Protein AF-A0A9Y4NVQ4-F1 (afdb_monomer_lite)

InterPro domains:
  IPR001548 Peptidase M2, peptidyl-dipeptidase A [PF01401] (1-224)
  IPR001548 Peptidase M2, peptidyl-dipeptidase A [PR00791] (92-119)
  IPR001548 Peptidase M2, peptidyl-dipeptidase A [PR00791] (127-148)
  IPR001548 Peptidase M2, peptidyl-dipeptidase A [PR00791] (205-224)
  IPR001548 Peptidase M2, peptidyl-dipeptidase A [PS52011] (1-224)
  IPR001548 Peptidase M2, peptidyl-dipeptidase A [PTHR10514] (1-224)
  IPR001548 Peptidase M2, peptidyl-dipeptidase A [cd06461] (1-224)

Secondary structure (DSSP, 8-state):
-HHHHHT-EEE-TTS-EEEIIIIIHHHHHH---HHHHHHHHHHHIIIIIGGGHHHHHHHHHHHHHHHHHTT-SSHHHHHHHTT--TTHHHHHHHHHHHHHHHHHHHHHHHHHHHHHHH-TTT--TTSPPPTTSSSSTTSS--GGGTTTS-S-TTSPP---HHHHHHTT--HHHHHHHHHHHHHHTTPPPPPHHHHHH---S--SSS-----S------SSSS--

Radius of gyration: 22.01 Å; chains: 1; bounding box: 58×52×53 Å

Structure (mmCIF, N/CA/C/O backbone):
data_AF-A0A9Y4NVQ4-F1
#
_entry.id   AF-A0A9Y4NVQ4-F1
#
loop_
_atom_site.group_PDB
_atom_site.id
_atom_site.type_symbol
_atom_site.label_atom_id
_atom_site.label_alt_id
_atom_site.label_comp_id
_atom_site.label_asym_id
_atom_site.label_entity_id
_atom_site.label_seq_id
_atom_site.pdbx_PDB_ins_code
_atom_site.Cartn_x
_atom_site.Cartn_y
_atom_site.Cartn_z
_atom_site.occupancy
_atom_site.B_iso_or_equiv
_atom_site.auth_seq_id
_atom_site.auth_comp_id
_atom_site.auth_asym_id
_atom_site.auth_atom_id
_atom_site.pdbx_PDB_model_num
ATOM 1 N N . MET A 1 1 ? 17.110 -8.947 4.973 1.00 93.25 1 MET A N 1
ATOM 2 C CA . MET A 1 1 ? 16.055 -7.929 5.180 1.00 93.25 1 MET A CA 1
ATOM 3 C C . MET A 1 1 ? 14.669 -8.560 5.151 1.00 93.25 1 MET A C 1
ATOM 5 O O . MET A 1 1 ? 13.947 -8.390 6.121 1.00 93.25 1 MET A O 1
ATOM 9 N N . GLU A 1 2 ? 14.334 -9.348 4.127 1.00 91.69 2 GLU A N 1
ATOM 10 C CA . GLU A 1 2 ? 13.040 -10.051 3.993 1.00 91.69 2 GLU A CA 1
ATOM 11 C C . GLU A 1 2 ? 12.619 -10.857 5.227 1.00 91.69 2 GLU A C 1
ATOM 13 O O . GLU A 1 2 ? 11.532 -10.636 5.754 1.00 91.69 2 GLU A O 1
ATOM 18 N N . THR A 1 3 ? 13.489 -11.729 5.754 1.00 92.62 3 THR A N 1
ATOM 19 C CA . THR A 1 3 ? 13.176 -12.514 6.961 1.00 92.62 3 THR A CA 1
ATOM 20 C C . THR A 1 3 ? 12.882 -11.615 8.156 1.00 92.62 3 THR A C 1
ATOM 22 O O . THR A 1 3 ? 11.865 -11.795 8.808 1.00 92.62 3 THR A O 1
ATOM 25 N N . LYS A 1 4 ? 13.726 -10.598 8.405 1.00 93.94 4 LYS A N 1
ATOM 26 C CA . LYS A 1 4 ? 13.542 -9.645 9.517 1.00 93.94 4 LYS A CA 1
ATOM 27 C C . LYS A 1 4 ? 12.194 -8.927 9.440 1.00 93.94 4 LYS A C 1
ATOM 29 O O . LYS A 1 4 ? 11.621 -8.637 10.478 1.00 93.94 4 LYS A O 1
ATOM 34 N N . TYR A 1 5 ? 11.714 -8.630 8.234 1.00 93.12 5 TYR A N 1
ATOM 35 C CA . TYR A 1 5 ? 10.396 -8.038 8.026 1.00 93.12 5 TYR A CA 1
ATOM 36 C C . TYR A 1 5 ? 9.278 -9.066 8.244 1.00 93.12 5 TYR A C 1
ATOM 38 O O . TYR A 1 5 ? 8.336 -8.796 8.975 1.00 93.12 5 TYR A O 1
ATOM 46 N N . SER A 1 6 ? 9.396 -10.251 7.642 1.00 90.12 6 SER A N 1
ATOM 47 C CA . SER A 1 6 ? 8.315 -11.250 7.596 1.00 90.12 6 SER A CA 1
ATOM 48 C C . SER A 1 6 ? 8.018 -11.896 8.950 1.00 90.12 6 SER A C 1
ATOM 50 O O . SER A 1 6 ? 6.880 -12.270 9.203 1.00 90.12 6 SER A O 1
ATOM 52 N N . VAL A 1 7 ? 9.027 -12.013 9.818 1.00 92.00 7 VAL A N 1
ATOM 53 C CA . VAL A 1 7 ? 8.895 -12.631 11.152 1.00 92.00 7 VAL A CA 1
ATOM 54 C C . VAL A 1 7 ? 8.750 -11.603 12.277 1.00 92.00 7 VAL A C 1
ATOM 56 O O . VAL A 1 7 ? 8.762 -11.967 13.449 1.00 92.00 7 VAL A O 1
ATOM 59 N N . ALA A 1 8 ? 8.690 -10.308 11.947 1.00 95.06 8 ALA A N 1
ATOM 60 C CA . ALA A 1 8 ? 8.535 -9.270 12.954 1.00 95.06 8 ALA A CA 1
ATOM 61 C C . ALA A 1 8 ? 7.136 -9.319 13.575 1.00 95.06 8 ALA A C 1
ATOM 63 O O . ALA A 1 8 ? 6.126 -9.476 12.889 1.00 95.06 8 ALA A O 1
ATOM 64 N N . GLU A 1 9 ? 7.089 -9.099 14.884 1.00 96.44 9 GLU A N 1
ATOM 65 C CA . GLU A 1 9 ? 5.857 -9.036 15.659 1.00 96.44 9 GLU A CA 1
ATOM 66 C C . GLU A 1 9 ? 5.896 -7.831 16.605 1.00 96.44 9 GLU A C 1
ATOM 68 O O . GLU A 1 9 ? 6.958 -7.288 16.940 1.00 96.44 9 GLU A O 1
ATOM 73 N N . VAL A 1 10 ? 4.717 -7.392 17.035 1.00 97.19 10 VAL A N 1
ATOM 74 C CA . VAL A 1 10 ? 4.545 -6.295 17.989 1.00 97.19 10 VAL A CA 1
ATOM 75 C C . VAL A 1 10 ? 3.872 -6.834 19.239 1.00 97.19 10 VAL A C 1
ATOM 77 O O . VAL A 1 10 ? 2.732 -7.291 19.187 1.00 97.19 10 VAL A O 1
ATOM 80 N N . CYS A 1 11 ? 4.570 -6.766 20.370 1.00 95.81 11 CYS A N 1
ATOM 81 C CA . CYS A 1 11 ? 4.101 -7.349 21.622 1.00 95.81 11 CYS A CA 1
ATOM 82 C C . CYS A 1 11 ? 3.516 -6.299 22.572 1.00 95.81 11 CYS A C 1
ATOM 84 O O . CYS A 1 11 ? 4.099 -5.236 22.799 1.00 95.81 11 CYS A O 1
ATOM 86 N N . LYS A 1 12 ? 2.357 -6.612 23.156 1.00 91.69 12 LYS A N 1
ATOM 87 C CA . LYS A 1 12 ? 1.748 -5.874 24.268 1.00 91.69 12 LYS A CA 1
ATOM 88 C C . LYS A 1 12 ? 2.474 -6.207 25.579 1.00 91.69 12 LYS A C 1
ATOM 90 O O . LYS A 1 12 ? 3.137 -7.234 25.706 1.00 91.69 12 LYS A O 1
ATOM 95 N N . ALA A 1 13 ? 2.312 -5.354 26.594 1.00 88.38 13 ALA A N 1
ATOM 96 C CA . ALA A 1 13 ? 2.964 -5.527 27.901 1.00 88.38 13 ALA A CA 1
ATOM 97 C C . ALA A 1 13 ? 2.556 -6.818 28.643 1.00 88.38 13 ALA A C 1
ATOM 99 O O . ALA A 1 13 ? 3.285 -7.291 29.508 1.00 88.38 13 ALA A O 1
ATOM 100 N N . ASN A 1 14 ? 1.406 -7.398 28.294 1.00 89.56 14 ASN A N 1
ATOM 101 C CA . ASN A 1 14 ? 0.916 -8.669 28.827 1.00 89.56 14 ASN A CA 1
ATOM 102 C C . ASN A 1 14 ? 1.541 -9.909 28.146 1.00 89.56 14 ASN A C 1
ATOM 104 O O . ASN A 1 1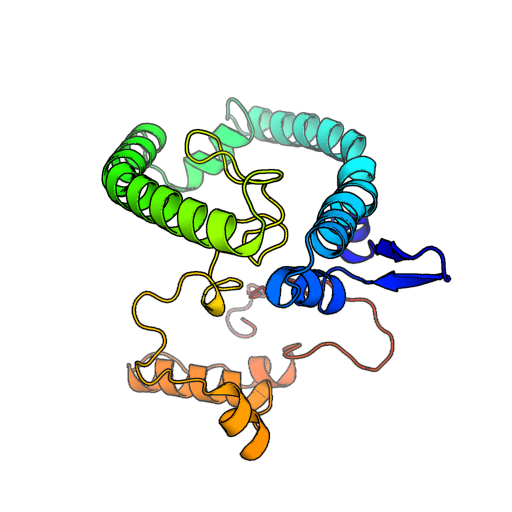4 ? 1.145 -11.026 28.462 1.00 89.56 14 ASN A O 1
ATOM 108 N N . GLY A 1 15 ? 2.470 -9.723 27.201 1.00 90.06 15 GLY A N 1
ATOM 109 C CA . GLY A 1 15 ? 3.160 -10.801 26.487 1.00 90.06 15 GLY A CA 1
ATOM 110 C C . GLY A 1 15 ? 2.468 -11.291 25.211 1.00 90.06 15 GLY A C 1
ATOM 111 O O . GLY A 1 15 ? 3.018 -12.151 24.533 1.00 90.06 15 GLY A O 1
ATOM 112 N N . THR A 1 16 ? 1.296 -10.762 24.845 1.00 93.31 16 THR A N 1
ATOM 113 C CA . THR A 1 16 ? 0.645 -11.097 23.565 1.00 93.31 16 THR A CA 1
ATOM 114 C C . THR A 1 16 ? 1.364 -10.407 22.407 1.00 93.31 16 THR A C 1
ATOM 116 O O . THR A 1 16 ? 1.491 -9.183 22.429 1.00 93.31 16 THR A O 1
ATOM 119 N N . CYS A 1 17 ? 1.802 -11.163 21.399 1.00 95.12 17 CYS A N 1
ATOM 120 C CA . CYS A 1 17 ? 2.484 -10.646 20.211 1.00 95.12 17 CYS A CA 1
ATOM 121 C C . CYS A 1 17 ? 1.596 -10.750 18.970 1.00 95.12 17 CYS A C 1
ATOM 123 O O . CYS A 1 17 ? 0.891 -11.738 18.786 1.00 95.12 17 CYS A O 1
ATOM 125 N N . HIS A 1 18 ? 1.628 -9.704 18.149 1.00 95.75 18 HIS A N 1
ATOM 126 C CA . HIS A 1 18 ? 0.823 -9.569 16.944 1.00 95.75 18 HIS A CA 1
ATOM 127 C C . HIS A 1 18 ? 1.736 -9.527 15.711 1.00 95.75 18 HIS A C 1
ATOM 129 O O . HIS A 1 18 ? 2.513 -8.569 15.582 1.00 95.75 18 HIS A O 1
ATOM 135 N N . PRO A 1 19 ? 1.673 -10.520 14.805 1.00 94.81 19 PRO A N 1
ATOM 136 C CA . PRO A 1 19 ? 2.320 -10.428 13.501 1.00 94.81 19 PRO A CA 1
ATOM 137 C C . PRO A 1 19 ? 1.641 -9.369 12.624 1.00 94.81 19 PRO A C 1
ATOM 139 O O . PRO A 1 19 ? 0.531 -8.911 12.907 1.00 94.81 19 PRO A O 1
ATOM 142 N N . LEU A 1 20 ? 2.295 -8.982 11.525 1.00 94.12 20 LEU A N 1
ATOM 143 C CA . LEU A 1 20 ? 1.705 -8.032 10.576 1.00 94.12 20 LEU A CA 1
ATOM 144 C C . LEU A 1 20 ? 0.365 -8.533 10.020 1.00 94.12 20 LEU A C 1
ATOM 146 O O . LEU A 1 20 ? -0.612 -7.786 10.026 1.00 94.12 20 LEU A O 1
ATOM 150 N N . ASP A 1 21 ? 0.344 -9.782 9.556 1.00 89.50 21 ASP A N 1
ATOM 151 C CA . ASP A 1 21 ? -0.804 -10.425 8.921 1.00 89.50 21 ASP A CA 1
ATOM 152 C C . ASP A 1 21 ? -1.235 -11.684 9.711 1.00 89.50 21 ASP A C 1
ATOM 154 O O . ASP A 1 21 ? -0.413 -12.598 9.912 1.00 89.50 21 ASP A O 1
ATOM 158 N N . PRO A 1 22 ? -2.498 -11.761 10.176 1.00 90.56 22 PRO A N 1
ATOM 159 C CA . PRO A 1 22 ? -3.590 -10.793 9.955 1.00 90.56 22 PRO A CA 1
ATOM 160 C C . PRO A 1 22 ? -3.713 -9.709 11.036 1.00 90.56 22 PRO A C 1
ATOM 162 O O . PRO A 1 22 ? -4.416 -8.719 10.840 1.00 90.56 22 PRO A O 1
ATOM 165 N N . ASP A 1 23 ? -3.058 -9.884 12.184 1.00 95.50 23 ASP A N 1
ATOM 166 C CA . ASP A 1 23 ? -3.394 -9.170 13.420 1.00 95.50 23 ASP A CA 1
ATOM 167 C C . ASP A 1 23 ? -3.250 -7.647 13.327 1.00 95.50 23 ASP A C 1
ATOM 169 O O . ASP A 1 23 ? -4.218 -6.915 13.548 1.00 95.50 23 ASP A O 1
ATOM 173 N N . LEU A 1 24 ? -2.053 -7.138 13.008 1.00 97.38 24 LEU A N 1
ATOM 174 C CA . LEU A 1 24 ? -1.835 -5.689 12.949 1.00 97.38 24 LEU A CA 1
ATOM 175 C C . LEU A 1 24 ? -2.597 -5.053 11.786 1.00 97.38 24 LEU A C 1
ATOM 177 O O . LEU A 1 24 ? -3.100 -3.941 11.940 1.00 97.38 24 LEU A O 1
ATOM 181 N N . GLN A 1 25 ? -2.712 -5.734 10.643 1.00 95.88 25 GLN A N 1
ATOM 182 C CA . GLN A 1 25 ? -3.538 -5.261 9.529 1.00 95.88 25 GLN A CA 1
ATOM 183 C C . GLN A 1 25 ? -5.002 -5.106 9.944 1.00 95.88 25 GLN A C 1
ATOM 185 O O . GLN A 1 25 ? -5.599 -4.065 9.668 1.00 95.88 25 GLN A O 1
ATOM 190 N N . LYS A 1 26 ? -5.545 -6.080 10.680 1.00 95.94 26 LYS A N 1
ATOM 191 C CA . LYS A 1 26 ? -6.901 -6.021 11.224 1.00 95.94 26 LYS A CA 1
ATOM 192 C C . LYS A 1 26 ? -7.073 -4.859 12.199 1.00 95.94 26 LYS A C 1
ATOM 194 O O . LYS A 1 26 ? -8.023 -4.095 12.060 1.00 95.94 26 LYS A O 1
ATOM 199 N N . ILE A 1 27 ? -6.133 -4.664 13.131 1.00 97.62 27 ILE A N 1
ATOM 200 C CA . ILE A 1 27 ? -6.162 -3.515 14.055 1.00 97.62 27 ILE A CA 1
ATOM 201 C C . ILE A 1 27 ? -6.182 -2.197 13.273 1.00 97.62 27 ILE A C 1
ATOM 203 O O . ILE A 1 27 ? -7.022 -1.343 13.545 1.00 97.62 27 ILE A O 1
ATOM 207 N N . MET A 1 28 ? -5.295 -2.035 12.286 1.00 98.31 28 MET A N 1
ATOM 208 C CA . MET A 1 28 ? -5.222 -0.807 11.487 1.00 98.31 28 MET A CA 1
ATOM 209 C C . MET A 1 28 ? -6.495 -0.549 10.673 1.00 98.31 28 MET A C 1
ATOM 211 O O . MET A 1 28 ? -6.847 0.613 10.486 1.00 98.31 28 MET A O 1
ATOM 215 N N . ALA A 1 29 ? -7.162 -1.598 10.184 1.00 96.50 29 ALA A N 1
ATOM 216 C CA . ALA A 1 29 ? -8.371 -1.489 9.371 1.00 96.50 29 ALA A CA 1
ATOM 217 C C . ALA A 1 29 ? -9.638 -1.257 10.212 1.00 96.50 29 ALA A C 1
ATOM 219 O O . ALA A 1 29 ? -10.473 -0.427 9.859 1.00 96.50 29 ALA A O 1
ATOM 220 N N . GLU A 1 30 ? -9.787 -1.948 11.341 1.00 95.94 30 GLU A N 1
ATOM 221 C CA . GLU A 1 30 ? -11.049 -2.003 12.092 1.00 95.94 30 GLU A CA 1
ATOM 222 C C . GLU A 1 30 ? -11.058 -1.121 13.345 1.00 95.94 30 GLU A C 1
ATOM 224 O O . GLU A 1 30 ? -12.114 -0.616 13.732 1.00 95.94 30 GLU A O 1
ATOM 229 N N . SER A 1 31 ? -9.905 -0.890 13.986 1.00 97.88 31 SER A N 1
ATOM 230 C CA . SER A 1 31 ? -9.874 -0.092 15.211 1.00 97.88 31 SER A CA 1
ATOM 231 C C . SER A 1 31 ? -10.200 1.371 14.926 1.00 97.88 31 SER A C 1
ATOM 233 O O . SER A 1 31 ? -9.862 1.951 13.891 1.00 97.88 31 SER A O 1
ATOM 235 N N . ARG A 1 32 ? -10.895 1.990 15.877 1.00 98.06 32 ARG A N 1
ATOM 236 C CA . ARG A 1 32 ? -11.232 3.418 15.872 1.00 98.06 32 ARG A CA 1
ATOM 237 C C . ARG A 1 32 ? -10.714 4.125 17.121 1.00 98.06 32 ARG A C 1
ATOM 239 O O . ARG A 1 32 ? -11.089 5.273 17.367 1.00 98.06 32 ARG A O 1
ATOM 246 N N . ASP A 1 33 ? -9.871 3.444 17.890 1.00 98.44 33 ASP A N 1
ATOM 247 C CA . ASP A 1 33 ? -9.165 3.982 19.042 1.00 98.44 33 ASP A CA 1
ATOM 248 C C . ASP A 1 33 ? -7.827 4.585 18.591 1.00 98.44 33 ASP A C 1
ATOM 250 O O . ASP A 1 33 ? -7.049 3.955 17.876 1.00 98.44 33 ASP A O 1
ATOM 254 N N . TYR A 1 34 ? -7.573 5.840 18.966 1.00 98.50 34 TYR A N 1
ATOM 255 C CA . TYR A 1 34 ? -6.372 6.554 18.529 1.00 98.50 34 TYR A CA 1
ATOM 256 C C . TYR A 1 34 ? -5.089 5.910 19.075 1.00 98.50 34 TYR A C 1
ATOM 258 O O . TYR A 1 34 ? -4.104 5.773 18.347 1.00 98.50 34 TYR A O 1
ATOM 266 N N . ASP A 1 35 ? -5.091 5.513 20.349 1.00 98.12 35 ASP A N 1
ATOM 267 C CA . ASP A 1 35 ? -3.903 5.013 21.037 1.00 98.12 35 ASP A CA 1
ATOM 268 C C . ASP A 1 35 ? -3.595 3.564 20.631 1.00 98.12 35 ASP A C 1
ATOM 270 O O . ASP A 1 35 ? -2.423 3.205 20.497 1.00 98.12 35 ASP A O 1
ATOM 274 N N . GLU A 1 36 ? -4.613 2.748 20.341 1.00 97.88 36 GLU A N 1
ATOM 275 C CA . GLU A 1 36 ? -4.429 1.404 19.780 1.00 97.88 36 GLU A CA 1
ATOM 276 C C . GLU A 1 36 ? -3.837 1.451 18.363 1.00 97.88 36 GLU A C 1
ATOM 278 O O . GLU A 1 36 ? -2.870 0.739 18.067 1.00 97.88 36 GLU A O 1
ATOM 283 N N . LEU A 1 37 ? -4.350 2.338 17.503 1.00 98.62 37 LEU A N 1
ATOM 284 C CA . LEU A 1 37 ? -3.794 2.564 16.166 1.00 98.62 37 LEU A CA 1
ATOM 285 C C . LEU A 1 37 ? -2.349 3.074 16.244 1.00 98.62 37 LEU A C 1
ATOM 287 O O . LEU A 1 37 ? -1.478 2.619 15.497 1.00 98.62 37 LEU A O 1
ATOM 291 N N . LEU A 1 38 ? -2.062 3.992 17.172 1.00 98.56 38 LEU A N 1
ATOM 292 C CA . LEU A 1 38 ? -0.710 4.497 17.395 1.00 98.56 38 LEU A CA 1
ATOM 293 C C . LEU A 1 38 ? 0.234 3.397 17.897 1.00 98.56 38 LEU A C 1
ATOM 295 O O . LEU A 1 38 ? 1.373 3.321 17.431 1.00 98.56 38 LEU A O 1
ATOM 299 N N . PHE A 1 39 ? -0.226 2.539 18.812 1.00 98.00 39 PHE A N 1
ATOM 300 C CA . PHE A 1 39 ? 0.522 1.377 19.291 1.00 98.00 39 PHE A CA 1
ATOM 301 C C . PHE A 1 39 ? 0.911 0.456 18.131 1.00 98.00 39 PHE A C 1
ATOM 303 O O . PHE A 1 39 ? 2.096 0.160 17.972 1.00 98.00 39 PHE A O 1
ATOM 310 N N . ALA A 1 40 ? -0.049 0.061 17.290 1.00 98.25 40 ALA A N 1
ATOM 311 C CA . ALA A 1 40 ? 0.205 -0.818 16.151 1.00 98.25 40 ALA A CA 1
ATOM 312 C C . ALA A 1 40 ? 1.162 -0.170 15.134 1.00 98.25 40 ALA A C 1
ATOM 314 O O . ALA A 1 40 ? 2.179 -0.760 14.757 1.00 98.25 40 ALA A O 1
ATOM 315 N N . TRP A 1 41 ? 0.888 1.076 14.738 1.00 98.69 41 TRP A N 1
ATOM 316 C CA . TRP A 1 41 ? 1.671 1.806 13.739 1.00 98.69 41 TRP A CA 1
ATOM 317 C C . TRP A 1 41 ? 3.117 2.048 14.176 1.00 98.69 41 TRP A C 1
ATOM 319 O O . TRP A 1 41 ? 4.050 1.877 13.379 1.00 98.69 41 TRP A O 1
ATOM 329 N N . LYS A 1 42 ? 3.309 2.464 15.433 1.00 98.44 42 LYS A N 1
ATOM 330 C CA . LYS A 1 42 ? 4.631 2.746 15.997 1.00 98.44 42 LYS A CA 1
ATOM 331 C C . LYS A 1 42 ? 5.372 1.449 16.294 1.00 98.44 42 LYS A C 1
ATOM 333 O O . LYS A 1 42 ? 6.521 1.316 15.884 1.00 98.44 42 LYS A O 1
ATOM 338 N N . GLY A 1 43 ? 4.705 0.493 16.939 1.00 97.88 43 GLY A N 1
ATOM 339 C CA . GLY A 1 43 ? 5.272 -0.808 17.273 1.00 97.88 43 GLY A CA 1
ATOM 340 C C . GLY A 1 43 ? 5.806 -1.524 16.037 1.00 97.88 43 GLY A C 1
ATOM 341 O O . GLY A 1 43 ? 6.935 -2.004 16.056 1.00 97.88 43 GLY A O 1
ATOM 342 N N . TRP A 1 44 ? 5.070 -1.496 14.921 1.00 98.12 44 TRP A N 1
ATOM 343 C CA . TRP A 1 44 ? 5.539 -2.096 13.670 1.00 98.12 44 TRP A CA 1
ATOM 344 C C . TRP A 1 44 ? 6.831 -1.450 13.155 1.00 98.12 44 TRP A C 1
ATOM 346 O O . TRP A 1 44 ? 7.769 -2.134 12.744 1.00 98.12 44 TRP A O 1
ATOM 356 N N . ARG A 1 45 ? 6.923 -0.119 13.211 1.00 98.12 45 ARG A N 1
ATOM 357 C CA . ARG A 1 45 ? 8.122 0.623 12.786 1.00 98.12 45 ARG A CA 1
ATOM 358 C C . ARG A 1 45 ? 9.314 0.370 13.707 1.00 98.12 45 ARG A C 1
ATOM 360 O O . ARG A 1 45 ? 10.441 0.285 13.216 1.00 98.12 45 ARG A O 1
ATOM 367 N N . ASP A 1 46 ? 9.069 0.209 15.003 1.00 97.31 46 ASP A N 1
ATOM 368 C CA . ASP A 1 46 ? 10.096 -0.121 15.989 1.00 97.31 46 ASP A CA 1
ATOM 369 C C . ASP A 1 46 ? 10.611 -1.562 15.816 1.00 97.31 46 ASP A C 1
ATOM 371 O O . ASP A 1 46 ? 11.828 -1.761 15.795 1.00 97.31 46 ASP A O 1
ATOM 375 N N . SER A 1 47 ? 9.721 -2.541 15.621 1.00 96.31 47 SER A N 1
ATOM 376 C CA . SER A 1 47 ? 10.077 -3.959 15.455 1.00 96.31 47 SER A CA 1
ATOM 377 C C . SER A 1 47 ? 10.669 -4.274 14.079 1.00 96.31 47 SER A C 1
ATOM 379 O O . SER A 1 47 ? 11.747 -4.859 13.995 1.00 96.31 47 SER A O 1
ATOM 381 N N . ALA A 1 48 ? 9.998 -3.878 12.993 1.00 95.69 48 ALA A N 1
ATOM 382 C CA . ALA A 1 48 ? 10.395 -4.233 11.630 1.00 95.69 48 ALA A CA 1
ATOM 383 C C . ALA A 1 48 ? 11.301 -3.175 10.986 1.00 95.69 48 ALA A C 1
ATOM 385 O O . ALA A 1 48 ? 12.296 -3.504 10.349 1.00 95.69 48 ALA A O 1
ATOM 386 N N . GLY A 1 49 ? 10.995 -1.885 11.148 1.00 95.25 49 GLY A N 1
ATOM 387 C CA . GLY A 1 49 ? 11.706 -0.810 10.444 1.00 95.25 49 GLY A CA 1
ATOM 388 C C . GLY A 1 49 ? 13.097 -0.521 11.012 1.00 95.25 49 GLY A C 1
ATOM 389 O O . GLY A 1 49 ? 14.093 -0.483 10.283 1.00 95.25 49 GLY A O 1
ATOM 390 N N . LYS A 1 50 ? 13.195 -0.331 12.331 1.00 95.31 50 LYS A N 1
ATOM 391 C CA . LYS A 1 50 ? 14.437 0.092 13.001 1.00 95.31 50 LYS A CA 1
ATOM 392 C C . LYS A 1 50 ? 15.590 -0.893 12.790 1.00 95.31 50 LYS A C 1
ATOM 394 O O . LYS A 1 50 ? 16.727 -0.469 12.567 1.00 95.31 50 LYS A O 1
ATOM 399 N N . VAL A 1 51 ? 15.299 -2.194 12.812 1.00 95.38 51 VAL A N 1
ATOM 400 C CA . VAL A 1 51 ? 16.292 -3.274 12.664 1.00 95.38 51 VAL A CA 1
ATOM 401 C C . VAL A 1 51 ? 16.835 -3.418 11.237 1.00 95.38 51 VAL A C 1
ATOM 403 O O . VAL A 1 51 ? 17.892 -4.023 11.044 1.00 95.38 51 VAL A O 1
ATOM 406 N N . LEU A 1 52 ? 16.152 -2.845 10.238 1.00 96.19 52 LEU A N 1
ATOM 407 C CA . LEU A 1 52 ? 16.555 -2.891 8.827 1.00 96.19 52 LEU A CA 1
ATOM 408 C C . LEU A 1 52 ? 17.538 -1.783 8.441 1.00 96.19 52 LEU A C 1
ATOM 410 O O . LEU A 1 52 ? 18.176 -1.864 7.395 1.00 96.19 52 LEU A O 1
ATOM 414 N N . ARG A 1 53 ? 17.707 -0.753 9.277 1.00 96.19 53 ARG A N 1
ATOM 415 C CA . ARG A 1 53 ? 18.438 0.468 8.910 1.00 96.19 53 ARG A CA 1
ATOM 416 C C . ARG A 1 53 ? 19.877 0.218 8.433 1.00 96.19 53 ARG A C 1
ATOM 418 O O . ARG A 1 53 ? 20.327 0.877 7.498 1.00 96.19 53 ARG A O 1
ATOM 425 N N . GLN A 1 54 ? 20.626 -0.664 9.100 1.00 97.12 54 GLN A N 1
ATOM 426 C CA . GLN A 1 54 ? 22.022 -0.934 8.718 1.00 97.12 54 GLN A CA 1
ATOM 427 C C . GLN A 1 54 ? 22.109 -1.803 7.463 1.00 97.12 54 GLN A C 1
ATOM 429 O O . GLN A 1 54 ? 22.892 -1.490 6.568 1.00 97.12 54 GLN A O 1
ATOM 434 N N . ASP A 1 55 ? 21.254 -2.822 7.359 1.00 97.69 55 ASP A N 1
ATOM 435 C CA . ASP A 1 55 ? 21.160 -3.656 6.160 1.00 97.69 55 ASP A CA 1
ATOM 436 C C . ASP A 1 55 ? 20.811 -2.802 4.932 1.00 97.69 55 ASP A C 1
ATOM 438 O O . ASP A 1 55 ? 21.431 -2.959 3.885 1.00 97.69 55 ASP A O 1
ATOM 442 N N . TYR A 1 56 ? 19.887 -1.842 5.071 1.00 98.12 56 TYR A N 1
ATOM 443 C CA . TYR A 1 56 ? 19.458 -0.977 3.971 1.00 98.12 56 TYR A CA 1
ATOM 444 C C . TYR A 1 56 ? 20.583 -0.069 3.460 1.00 98.12 56 TYR A C 1
ATOM 446 O O . TYR A 1 56 ? 20.734 0.120 2.256 1.00 98.12 56 TYR A O 1
ATOM 454 N N . LYS A 1 57 ? 21.433 0.454 4.356 1.00 98.31 57 LYS A N 1
ATOM 455 C CA . LYS A 1 57 ? 22.629 1.214 3.954 1.00 98.31 57 LYS A CA 1
ATOM 456 C C . LYS A 1 57 ? 23.558 0.374 3.082 1.00 98.31 57 LYS A C 1
ATOM 458 O O . LYS A 1 57 ? 23.998 0.835 2.033 1.00 98.31 57 LYS A O 1
ATOM 463 N N . ARG A 1 58 ? 23.841 -0.857 3.520 1.00 98.25 58 ARG A N 1
ATOM 464 C CA . ARG A 1 58 ? 24.706 -1.776 2.776 1.00 98.25 58 ARG A CA 1
ATOM 465 C C . ARG A 1 58 ? 24.065 -2.213 1.460 1.00 98.25 58 ARG A C 1
ATOM 467 O O . ARG A 1 58 ? 24.762 -2.320 0.458 1.00 98.25 58 ARG A O 1
ATOM 474 N N . TYR A 1 59 ? 22.753 -2.428 1.459 1.00 98.38 59 TYR A N 1
ATOM 475 C CA . TYR A 1 59 ? 21.976 -2.724 0.261 1.00 98.38 59 TYR A CA 1
ATOM 476 C C . TYR A 1 59 ? 22.121 -1.623 -0.790 1.00 98.38 59 TYR A C 1
ATOM 478 O O . TYR A 1 59 ? 22.500 -1.932 -1.912 1.00 98.38 59 TYR A O 1
ATOM 486 N N . VAL A 1 60 ? 21.910 -0.352 -0.427 1.00 98.56 60 VAL A N 1
ATOM 487 C CA . VAL A 1 60 ? 22.037 0.775 -1.369 1.00 98.56 60 VAL A CA 1
ATOM 488 C C . VAL A 1 60 ? 23.447 0.854 -1.956 1.00 98.56 60 VAL A C 1
ATOM 490 O O . VAL A 1 60 ? 23.598 1.024 -3.163 1.00 98.56 60 VAL A O 1
ATOM 493 N N . GLU A 1 61 ? 24.482 0.687 -1.128 1.00 98.62 61 GLU A N 1
ATOM 494 C CA . GLU A 1 61 ? 25.874 0.680 -1.593 1.00 98.62 61 GLU A CA 1
ATOM 495 C C . GLU A 1 61 ? 26.123 -0.423 -2.634 1.00 98.62 61 GLU A C 1
ATOM 497 O O . GLU A 1 61 ? 26.676 -0.166 -3.703 1.00 98.62 61 GLU A O 1
ATOM 502 N N . LEU A 1 62 ? 25.698 -1.653 -2.334 1.00 98.69 62 LEU A N 1
ATOM 503 C CA . LEU A 1 62 ? 25.905 -2.804 -3.210 1.00 98.69 62 LEU A CA 1
ATOM 504 C C . LEU A 1 62 ? 25.060 -2.731 -4.485 1.00 98.69 62 LEU A C 1
ATOM 506 O O . LEU A 1 62 ? 25.577 -3.026 -5.561 1.00 98.69 62 LEU A O 1
ATOM 510 N N . ALA A 1 63 ? 23.798 -2.316 -4.374 1.00 98.56 63 ALA A N 1
ATOM 511 C CA . ALA A 1 63 ? 22.891 -2.159 -5.506 1.00 98.56 63 ALA A CA 1
ATOM 512 C C . ALA A 1 63 ? 23.419 -1.103 -6.485 1.00 98.56 63 ALA A C 1
ATOM 514 O O . ALA A 1 63 ? 23.516 -1.364 -7.682 1.00 98.56 63 ALA A O 1
ATOM 515 N N . ASN A 1 64 ? 23.868 0.052 -5.979 1.00 98.75 64 ASN A N 1
ATOM 516 C CA . ASN A 1 64 ? 24.483 1.077 -6.822 1.00 98.75 64 ASN A CA 1
ATOM 517 C C . ASN A 1 64 ? 25.788 0.587 -7.455 1.00 98.75 64 ASN A C 1
ATOM 519 O O . ASN A 1 64 ? 25.994 0.801 -8.644 1.00 98.75 64 ASN A O 1
ATOM 523 N N . LYS A 1 65 ? 26.641 -0.130 -6.709 1.00 98.69 65 LYS A N 1
ATOM 524 C CA . LYS A 1 65 ? 27.867 -0.714 -7.274 1.00 98.69 65 LYS A CA 1
ATOM 525 C C . LYS A 1 65 ? 27.560 -1.664 -8.436 1.00 98.69 65 LYS A C 1
ATOM 527 O O . LYS A 1 65 ? 28.241 -1.602 -9.456 1.00 98.69 65 LYS A O 1
ATOM 532 N N . ALA A 1 66 ? 26.560 -2.531 -8.289 1.00 98.69 66 ALA A N 1
ATOM 533 C CA . ALA A 1 66 ? 26.131 -3.428 -9.358 1.00 98.69 66 ALA A CA 1
ATOM 534 C C . ALA A 1 66 ? 25.602 -2.645 -10.570 1.00 98.69 66 ALA A C 1
ATOM 536 O O . ALA A 1 66 ? 26.004 -2.936 -11.693 1.00 98.69 66 ALA A O 1
ATOM 537 N N . ALA A 1 67 ? 24.774 -1.622 -10.353 1.00 98.56 67 ALA A N 1
ATOM 538 C CA . ALA A 1 67 ? 24.245 -0.783 -11.426 1.00 98.56 67 ALA A CA 1
ATOM 539 C C . ALA A 1 67 ? 25.359 -0.062 -12.208 1.00 98.56 67 ALA A C 1
ATOM 541 O O . ALA A 1 67 ? 25.382 -0.118 -13.436 1.00 98.56 67 ALA A O 1
ATOM 542 N N . THR A 1 68 ? 26.342 0.520 -11.512 1.00 98.62 68 THR A N 1
ATOM 543 C CA . THR A 1 68 ? 27.495 1.178 -12.146 1.00 98.62 68 THR A CA 1
ATOM 544 C C . THR A 1 68 ? 28.366 0.211 -12.938 1.00 98.62 68 THR A C 1
ATOM 546 O O . THR A 1 68 ? 28.796 0.543 -14.040 1.00 98.62 68 THR A O 1
ATOM 549 N N . LEU A 1 69 ? 28.589 -1.008 -12.435 1.00 98.56 69 LEU A N 1
ATOM 550 C CA . LEU A 1 69 ? 29.307 -2.049 -13.183 1.00 98.56 69 LEU A CA 1
ATOM 551 C C . LEU A 1 69 ? 28.569 -2.491 -14.458 1.00 98.56 69 LEU A C 1
ATOM 553 O O . LEU A 1 69 ? 29.210 -3.007 -15.368 1.00 98.56 69 LEU A O 1
ATOM 557 N N . ASN A 1 70 ? 27.257 -2.264 -14.533 1.00 98.38 70 ASN A N 1
ATOM 558 C CA . ASN A 1 70 ? 26.422 -2.539 -15.703 1.00 98.38 70 ASN A CA 1
ATOM 559 C C . ASN A 1 70 ? 26.091 -1.271 -16.518 1.00 98.38 70 ASN A C 1
ATOM 561 O O . ASN A 1 70 ? 25.182 -1.292 -17.338 1.00 98.38 70 ASN A O 1
ATOM 565 N N . GLY A 1 71 ? 26.823 -0.167 -16.319 1.00 98.12 71 GLY A N 1
ATOM 566 C CA . GLY A 1 71 ? 26.723 1.028 -17.165 1.00 98.12 71 GLY A CA 1
ATOM 567 C C . GLY A 1 71 ? 25.643 2.046 -16.780 1.00 98.12 71 GLY A C 1
ATOM 568 O O . GLY A 1 71 ? 25.434 2.999 -17.526 1.00 98.12 71 GLY A O 1
ATOM 569 N N . HIS A 1 72 ? 24.987 1.900 -15.626 1.00 98.44 72 HIS A N 1
ATOM 570 C CA . HIS A 1 72 ? 24.013 2.875 -15.113 1.00 98.44 72 HIS A CA 1
ATOM 571 C C . HIS A 1 72 ? 24.639 3.816 -14.068 1.00 98.44 72 HIS A C 1
ATOM 573 O O . HIS A 1 72 ? 25.602 3.457 -13.395 1.00 98.44 72 HIS A O 1
ATOM 579 N N . SER A 1 73 ? 24.087 5.021 -13.878 1.00 98.06 73 SER A N 1
ATOM 580 C CA . SER A 1 73 ? 24.593 5.962 -12.857 1.00 98.06 73 SER A CA 1
ATOM 581 C C . SER A 1 73 ? 24.407 5.438 -11.430 1.00 98.06 73 SER A C 1
ATOM 583 O O . SER A 1 73 ? 25.278 5.606 -10.580 1.00 98.06 73 SER A O 1
ATOM 585 N N . ASP A 1 74 ? 23.273 4.788 -11.183 1.00 98.62 74 ASP A N 1
ATOM 586 C CA . ASP A 1 74 ? 22.849 4.242 -9.901 1.00 98.62 74 ASP A CA 1
ATOM 587 C C . ASP A 1 74 ? 21.741 3.197 -10.117 1.00 98.62 74 ASP A C 1
ATOM 589 O O . ASP A 1 74 ? 21.253 2.985 -11.232 1.00 98.62 74 ASP A O 1
ATOM 593 N N . ASN A 1 75 ? 21.332 2.525 -9.041 1.00 98.44 75 ASN A N 1
ATOM 594 C CA . ASN A 1 75 ? 20.296 1.499 -9.103 1.00 98.44 75 ASN A CA 1
ATOM 595 C C . ASN A 1 75 ? 18.912 2.058 -9.484 1.00 98.44 75 ASN A C 1
ATOM 597 O O . ASN A 1 75 ? 18.101 1.338 -10.057 1.00 98.44 75 ASN A O 1
ATOM 601 N N . GLY A 1 76 ? 18.635 3.333 -9.201 1.00 98.19 76 GLY A N 1
ATOM 602 C CA . GLY A 1 76 ? 17.403 3.986 -9.633 1.00 98.19 76 GLY A CA 1
ATOM 603 C C . GLY A 1 76 ? 17.361 4.171 -11.149 1.00 98.19 76 GLY A C 1
ATOM 604 O O . GLY A 1 76 ? 16.333 3.892 -11.761 1.00 98.19 76 GLY A O 1
ATOM 605 N N . ALA A 1 77 ? 18.472 4.588 -11.760 1.00 98.19 77 ALA A N 1
ATOM 606 C CA . ALA A 1 77 ? 18.596 4.684 -13.213 1.00 98.19 77 ALA A CA 1
ATOM 607 C C . ALA A 1 77 ? 18.437 3.315 -13.894 1.00 98.19 77 ALA A C 1
ATOM 609 O O . ALA A 1 77 ? 17.764 3.223 -14.917 1.00 98.19 77 ALA A O 1
ATOM 610 N N . PHE A 1 78 ? 18.992 2.250 -13.303 1.00 98.19 78 PHE A N 1
ATOM 611 C CA . PHE A 1 78 ? 18.764 0.876 -13.768 1.00 98.19 78 PHE A CA 1
ATOM 612 C C . PHE A 1 78 ? 17.280 0.475 -13.696 1.00 98.19 78 PHE A C 1
ATOM 614 O O . PHE A 1 78 ? 16.733 -0.054 -14.655 1.00 98.19 78 PHE A O 1
ATOM 621 N N . TRP A 1 79 ? 16.583 0.762 -12.593 1.00 98.44 79 TRP A N 1
ATOM 622 C CA . TRP A 1 79 ? 15.150 0.451 -12.492 1.00 98.44 79 TRP A CA 1
ATOM 623 C C . TRP A 1 79 ? 14.295 1.230 -13.491 1.00 98.44 79 TRP A C 1
ATOM 625 O O . TRP A 1 79 ? 13.377 0.663 -14.079 1.00 98.44 79 TRP A O 1
ATOM 635 N N . ARG A 1 80 ? 14.593 2.515 -13.709 1.00 98.19 80 ARG A N 1
ATOM 636 C CA . ARG A 1 80 ? 13.858 3.341 -14.679 1.00 98.19 80 ARG A CA 1
ATOM 637 C C . ARG A 1 80 ? 14.115 2.917 -16.123 1.00 98.19 80 ARG A C 1
ATOM 639 O O . ARG A 1 80 ? 13.205 3.027 -16.938 1.00 98.19 80 ARG A O 1
ATOM 646 N N . SER A 1 81 ? 15.291 2.370 -16.444 1.00 97.56 81 SER A N 1
ATOM 647 C CA . SER A 1 81 ? 15.587 1.939 -17.816 1.00 97.56 81 SER A CA 1
ATOM 648 C C . SER A 1 81 ? 14.710 0.784 -18.298 1.00 97.56 81 SER A C 1
ATOM 650 O O . SER A 1 81 ? 14.575 0.616 -19.502 1.00 97.56 81 SER A O 1
ATOM 652 N N . LEU A 1 82 ? 14.082 0.022 -17.392 1.00 97.56 82 LEU A N 1
ATOM 653 C CA . LEU A 1 82 ? 13.141 -1.051 -17.747 1.00 97.56 82 LEU A CA 1
ATOM 654 C C . LEU A 1 82 ? 11.891 -0.549 -18.484 1.00 97.56 82 LEU A C 1
ATOM 656 O O . LEU A 1 82 ? 11.210 -1.340 -19.125 1.00 97.56 82 LEU A O 1
ATOM 660 N N . TYR A 1 83 ? 11.587 0.747 -18.383 1.00 97.69 83 TYR A N 1
ATOM 661 C CA . TYR A 1 83 ? 10.478 1.374 -19.101 1.00 97.69 83 TYR A CA 1
ATOM 662 C C . TYR A 1 83 ? 10.873 1.871 -20.495 1.00 97.69 83 TYR A C 1
ATOM 664 O O . TYR A 1 83 ? 9.991 2.218 -21.268 1.00 97.69 83 TYR A O 1
ATOM 672 N N . GLU A 1 84 ? 12.175 1.938 -20.803 1.00 97.81 84 GLU A N 1
ATOM 673 C CA . GLU A 1 84 ? 12.714 2.413 -22.088 1.00 97.81 84 GLU A CA 1
ATOM 674 C C . GLU A 1 84 ? 12.203 3.808 -22.522 1.00 97.81 84 GLU A C 1
ATOM 676 O O . GLU A 1 84 ? 12.215 4.154 -23.703 1.00 97.81 84 GLU A O 1
ATOM 681 N N . THR A 1 85 ? 11.814 4.645 -21.553 1.00 97.94 85 THR A N 1
ATOM 682 C CA . THR A 1 85 ? 11.223 5.973 -21.782 1.00 97.94 85 THR A CA 1
ATOM 683 C C . THR A 1 85 ? 12.144 7.075 -21.251 1.00 97.94 85 THR A C 1
ATOM 685 O O . THR A 1 85 ? 12.276 7.223 -20.034 1.00 97.94 85 THR A O 1
ATOM 688 N N . PRO A 1 86 ? 12.765 7.895 -22.120 1.00 97.00 86 PRO A N 1
ATOM 689 C CA . PRO A 1 86 ? 13.628 8.996 -21.683 1.00 97.00 86 PRO A CA 1
ATOM 690 C C . PRO A 1 86 ? 12.913 10.075 -20.855 1.00 97.00 86 PRO A C 1
ATOM 692 O O . PRO A 1 86 ? 13.568 10.737 -20.061 1.00 97.00 86 PRO A O 1
ATOM 695 N N . THR A 1 87 ? 11.599 10.238 -21.035 1.00 98.06 87 THR A N 1
ATOM 696 C CA . THR A 1 87 ? 10.736 11.220 -20.347 1.00 98.06 87 THR A CA 1
ATOM 697 C C . THR A 1 87 ? 10.017 10.653 -19.121 1.00 98.06 87 THR A C 1
ATOM 699 O O . THR A 1 87 ? 9.059 11.241 -18.630 1.00 98.06 87 THR A O 1
ATOM 702 N N . PHE A 1 88 ? 10.434 9.479 -18.632 1.00 98.12 88 PHE A N 1
ATOM 703 C CA . PHE A 1 88 ? 9.698 8.737 -17.606 1.00 98.12 88 PHE A CA 1
ATOM 704 C C . PHE A 1 88 ? 9.411 9.567 -16.344 1.00 98.12 88 PHE A C 1
ATOM 706 O O . PHE A 1 88 ? 8.328 9.470 -15.772 1.00 98.12 88 PHE A O 1
ATOM 713 N N . GLU A 1 89 ? 10.369 10.381 -15.897 1.00 98.31 89 GLU A N 1
ATOM 714 C CA . GLU A 1 89 ? 10.197 11.213 -14.702 1.00 98.31 89 GLU A CA 1
ATOM 715 C C . GLU A 1 89 ? 9.200 12.359 -14.951 1.00 98.31 89 GLU A C 1
ATOM 717 O O . GLU A 1 89 ? 8.332 12.614 -14.113 1.00 98.31 89 GLU A O 1
ATOM 722 N N . GLU A 1 90 ? 9.267 13.009 -16.114 1.00 98.62 90 GLU A N 1
ATOM 723 C CA . GLU A 1 90 ? 8.353 14.081 -16.515 1.00 98.62 90 GLU A CA 1
ATOM 724 C C . GLU A 1 90 ? 6.921 13.582 -16.737 1.00 98.62 90 GLU A C 1
ATOM 726 O O . GLU A 1 90 ? 5.960 14.260 -16.353 1.00 98.62 90 GLU A O 1
ATOM 731 N N . ASP A 1 91 ? 6.773 12.394 -17.322 1.00 98.50 91 ASP A N 1
ATOM 732 C CA . ASP A 1 91 ? 5.479 11.762 -17.574 1.00 98.50 91 ASP A CA 1
ATOM 733 C C . ASP A 1 91 ? 4.773 11.443 -16.243 1.00 98.50 91 ASP A C 1
ATOM 735 O O . ASP A 1 91 ? 3.601 11.781 -16.059 1.00 98.50 91 ASP A O 1
ATOM 739 N N . LEU A 1 92 ? 5.497 10.880 -15.264 1.00 98.50 92 LEU A N 1
ATOM 740 C CA . LEU A 1 92 ? 4.959 10.607 -13.925 1.00 98.50 92 LEU A CA 1
ATOM 741 C C . LEU A 1 92 ? 4.574 11.882 -13.163 1.00 98.50 92 LEU A C 1
ATOM 743 O O . LEU A 1 92 ? 3.516 11.925 -12.532 1.00 98.50 92 LEU A O 1
ATOM 747 N N . GLU A 1 93 ? 5.406 12.921 -13.223 1.00 98.56 93 GLU A N 1
ATOM 748 C CA . GLU A 1 93 ? 5.118 14.216 -12.595 1.00 98.56 93 GLU A CA 1
ATOM 749 C C . GLU A 1 93 ? 3.874 14.879 -13.210 1.00 98.56 93 GLU A C 1
ATOM 751 O O . GLU A 1 93 ? 3.067 15.485 -12.500 1.00 98.56 93 GLU A O 1
ATOM 756 N N . SER A 1 94 ? 3.691 14.749 -14.526 1.00 98.69 94 SER A N 1
ATOM 757 C CA . SER A 1 94 ? 2.517 15.276 -15.229 1.00 98.69 94 SER A CA 1
ATOM 758 C C . SER A 1 94 ? 1.241 14.550 -14.798 1.00 98.69 94 SER A C 1
ATOM 760 O O . SER A 1 94 ? 0.278 15.198 -14.385 1.00 98.69 94 SER A O 1
ATOM 762 N N . LEU A 1 95 ? 1.266 13.213 -14.765 1.00 98.75 95 LEU A N 1
ATOM 763 C CA . LEU A 1 95 ? 0.148 12.397 -14.278 1.00 98.75 95 LEU A CA 1
ATOM 764 C C . LEU A 1 95 ? -0.203 12.700 -12.813 1.00 98.75 95 LEU A C 1
ATOM 766 O O . LEU A 1 95 ? -1.380 12.762 -12.451 1.00 98.75 95 LEU A O 1
ATOM 770 N N . TRP A 1 96 ? 0.798 12.927 -11.956 1.00 98.50 96 TRP A N 1
ATOM 771 C CA . TRP A 1 96 ? 0.564 13.315 -10.564 1.00 98.50 96 TRP A CA 1
ATOM 772 C C . TRP A 1 96 ? -0.174 14.656 -10.457 1.00 98.50 96 TRP A C 1
ATOM 774 O O . TRP A 1 96 ? -1.142 14.761 -9.702 1.00 98.50 96 TRP A O 1
ATOM 784 N N . LYS A 1 97 ? 0.225 15.665 -11.240 1.00 98.69 97 LYS A N 1
ATOM 785 C CA . LYS A 1 97 ? -0.443 16.979 -11.265 1.00 98.69 97 LYS A CA 1
ATOM 786 C C . LYS A 1 97 ? -1.883 16.906 -11.754 1.00 98.69 97 LYS A C 1
ATOM 788 O O . LYS A 1 97 ? -2.731 17.638 -11.251 1.00 98.69 97 LYS A O 1
ATOM 793 N N . GLU A 1 98 ? -2.181 16.023 -12.702 1.00 98.69 98 GLU A N 1
ATOM 794 C CA . GLU A 1 98 ? -3.558 15.790 -13.151 1.00 98.69 98 GLU A CA 1
ATOM 795 C C . GLU A 1 98 ? -4.435 15.192 -12.036 1.00 98.69 98 GLU A C 1
ATOM 797 O O . GLU A 1 98 ? -5.607 15.552 -11.900 1.00 98.69 98 GLU A O 1
ATOM 802 N N . LEU A 1 99 ? -3.865 14.325 -11.192 1.00 98.62 99 LEU A N 1
ATOM 803 C CA . LEU A 1 99 ? -4.553 13.709 -10.052 1.00 98.62 99 LEU A CA 1
ATOM 804 C C . LEU A 1 99 ? -4.626 14.609 -8.811 1.00 98.62 99 LEU A C 1
ATOM 806 O O . LEU A 1 99 ? -5.520 14.428 -7.976 1.00 98.62 99 LEU A O 1
ATOM 810 N N . GLU A 1 100 ? -3.712 15.569 -8.669 1.00 98.56 100 GLU A N 1
ATOM 811 C CA . GLU A 1 100 ? -3.578 16.414 -7.481 1.00 98.56 100 GLU A CA 1
ATOM 812 C C . GLU A 1 100 ? -4.900 17.093 -7.063 1.00 98.56 100 GLU A C 1
ATOM 814 O O . GLU A 1 100 ? -5.262 16.981 -5.885 1.00 98.56 100 GLU A O 1
ATOM 819 N N . PRO A 1 101 ? -5.695 17.724 -7.957 1.00 98.75 101 PRO A N 1
ATOM 820 C CA . PRO A 1 101 ? -6.961 18.341 -7.562 1.00 98.75 101 PRO A CA 1
ATOM 821 C C . PRO A 1 101 ? -7.943 17.351 -6.926 1.00 98.75 101 PRO A C 1
ATOM 823 O O . PRO A 1 101 ? -8.606 17.683 -5.938 1.00 98.75 101 PRO A O 1
ATOM 826 N N . LEU A 1 102 ? -8.028 16.126 -7.454 1.00 98.75 102 LEU A N 1
ATOM 827 C CA . LEU A 1 102 ? -8.871 15.076 -6.886 1.00 98.75 102 LEU A CA 1
ATOM 828 C C . LEU A 1 102 ? -8.336 14.646 -5.518 1.00 98.75 102 LEU A C 1
ATOM 830 O O . LEU A 1 102 ? -9.089 14.630 -4.541 1.00 98.75 102 LEU A O 1
ATOM 834 N N . TYR A 1 103 ? -7.035 14.358 -5.429 1.00 98.62 103 TYR A N 1
ATOM 835 C CA . TYR A 1 103 ? -6.392 13.937 -4.187 1.00 98.62 103 TYR A CA 1
ATOM 836 C C . TYR A 1 103 ? -6.571 14.971 -3.071 1.00 98.62 103 TYR A C 1
ATOM 838 O O . TYR A 1 103 ? -6.950 14.612 -1.958 1.00 98.62 103 TYR A O 1
ATOM 846 N N . LEU A 1 104 ? -6.377 16.261 -3.355 1.00 98.75 104 LEU A N 1
ATOM 847 C CA . LEU A 1 104 ? -6.525 17.328 -2.364 1.00 98.75 104 LEU A CA 1
ATOM 848 C C . LEU A 1 104 ? -7.966 17.458 -1.852 1.00 98.75 104 LEU A C 1
ATOM 850 O O . LEU A 1 104 ? -8.166 17.673 -0.651 1.00 98.75 104 LEU A O 1
ATOM 854 N N . ASN A 1 105 ? -8.969 17.285 -2.720 1.00 98.69 105 ASN A N 1
ATOM 855 C CA . ASN A 1 105 ? -10.378 17.284 -2.316 1.00 98.69 105 ASN A CA 1
ATOM 856 C C . ASN A 1 105 ? -10.715 16.069 -1.439 1.00 98.69 105 ASN A C 1
ATOM 858 O O . ASN A 1 105 ? -11.297 16.236 -0.363 1.00 98.69 105 ASN A O 1
ATOM 862 N N . VAL A 1 106 ? -10.289 14.867 -1.842 1.00 98.38 106 VAL A N 1
ATOM 863 C CA . VAL A 1 106 ? -10.469 13.634 -1.055 1.00 98.38 106 VAL A CA 1
ATOM 864 C C . VAL A 1 106 ? -9.755 13.750 0.293 1.00 98.38 106 VAL A C 1
ATOM 866 O O . VAL A 1 106 ? -10.361 13.514 1.337 1.00 98.38 106 VAL A O 1
ATOM 869 N N . HIS A 1 107 ? -8.503 14.208 0.304 1.00 98.69 107 HIS A N 1
ATOM 870 C CA . HIS A 1 107 ? -7.718 14.444 1.513 1.00 98.69 107 HIS A CA 1
ATOM 871 C C . HIS A 1 107 ? -8.415 15.433 2.458 1.00 98.69 107 HIS A C 1
ATOM 873 O O . HIS A 1 107 ? -8.540 15.168 3.653 1.00 98.69 107 HIS A O 1
ATOM 879 N N . ALA A 1 108 ? -8.901 16.574 1.958 1.00 98.75 108 ALA A N 1
ATOM 880 C CA . ALA A 1 108 ? -9.594 17.561 2.786 1.00 98.75 108 ALA A CA 1
ATOM 881 C C . ALA A 1 108 ? -10.915 17.023 3.365 1.00 98.75 108 ALA A C 1
ATOM 883 O O . ALA A 1 108 ? -11.208 17.263 4.544 1.00 98.75 108 ALA A O 1
ATOM 884 N N . TYR A 1 109 ? -11.685 16.279 2.567 1.00 98.50 109 TYR A N 1
ATOM 885 C CA . TYR A 1 109 ? -12.929 15.636 2.987 1.00 98.50 109 TYR A CA 1
ATOM 886 C C . TYR A 1 109 ? -12.681 14.582 4.076 1.00 98.50 109 TYR A C 1
ATOM 888 O O . TYR A 1 109 ? -13.273 14.650 5.157 1.00 98.50 109 TYR A O 1
ATOM 896 N N . VAL A 1 110 ? -11.725 13.677 3.853 1.00 98.50 110 VAL A N 1
ATOM 897 C CA . VAL A 1 110 ? -11.327 12.647 4.824 1.00 98.50 110 VAL A CA 1
ATOM 898 C C . VAL A 1 110 ? -10.775 13.282 6.098 1.00 98.50 110 VAL A C 1
ATOM 900 O O . VAL A 1 110 ? -11.186 12.914 7.197 1.00 98.50 110 VAL A O 1
ATOM 903 N N . ARG A 1 111 ? -9.932 14.319 5.996 1.00 98.81 111 ARG A N 1
ATOM 904 C CA . ARG A 1 111 ? -9.436 15.068 7.165 1.00 98.81 111 ARG A CA 1
ATOM 905 C C . ARG A 1 111 ? -10.577 15.633 8.009 1.00 98.81 111 ARG A C 1
ATOM 907 O O . ARG A 1 111 ? -10.493 15.627 9.236 1.00 98.81 111 ARG A O 1
ATOM 914 N N . ARG A 1 112 ? -11.661 16.106 7.383 1.00 98.62 112 ARG A N 1
ATOM 915 C CA . ARG A 1 112 ? -12.857 16.568 8.103 1.00 98.62 112 ARG A CA 1
ATOM 916 C C . ARG A 1 112 ? -13.595 15.415 8.787 1.00 98.62 112 ARG A C 1
ATOM 918 O O . ARG A 1 112 ? -14.041 15.605 9.917 1.00 98.62 112 ARG A O 1
ATOM 925 N N . ALA A 1 113 ? -13.734 14.260 8.144 1.00 98.31 113 ALA A N 1
ATOM 926 C CA . ALA A 1 113 ? -14.333 13.070 8.752 1.00 98.31 113 ALA A CA 1
ATOM 927 C C . ALA A 1 113 ? -13.535 12.599 9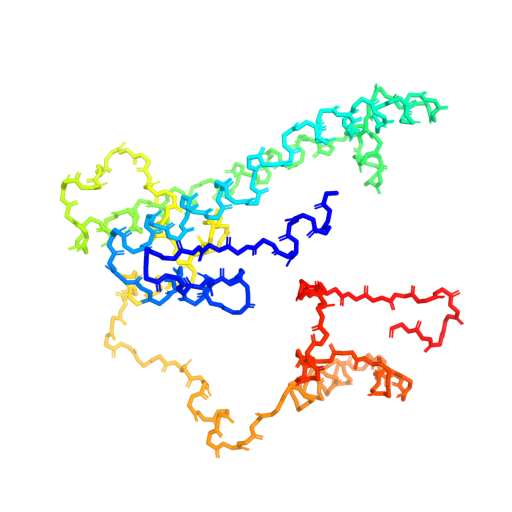.981 1.00 98.31 113 ALA A C 1
ATOM 929 O O . ALA A 1 113 ? -14.092 12.445 11.069 1.00 98.31 113 ALA A O 1
ATOM 930 N N . LEU A 1 114 ? -12.209 12.515 9.855 1.00 98.56 114 LEU A N 1
ATOM 931 C CA . LEU A 1 114 ? -11.307 12.193 10.962 1.00 98.56 114 LEU A CA 1
ATOM 932 C C . LEU A 1 114 ? -11.391 13.229 12.088 1.00 98.56 114 LEU A C 1
ATOM 934 O O . LEU A 1 114 ? -11.412 12.857 13.257 1.00 98.56 114 LEU A O 1
ATOM 938 N N . TYR A 1 115 ? -11.511 14.520 11.763 1.00 98.69 115 TYR A N 1
ATOM 939 C CA . TYR A 1 115 ? -11.740 15.565 12.764 1.00 98.69 115 TYR A CA 1
ATOM 940 C C . TYR A 1 115 ? -13.036 15.336 13.550 1.00 98.69 115 TYR A C 1
ATOM 942 O O . TYR A 1 115 ? -13.044 15.518 14.763 1.00 98.69 115 TYR A O 1
ATOM 950 N N . LYS A 1 116 ? -14.129 14.928 12.890 1.00 98.19 116 LYS A N 1
ATOM 951 C CA . LYS A 1 116 ? -15.393 14.615 13.578 1.00 98.19 116 LYS A CA 1
ATOM 952 C C . LYS A 1 116 ? -15.241 13.421 14.526 1.00 98.19 116 LYS A C 1
ATOM 954 O O . LYS A 1 116 ? -15.835 13.437 15.596 1.00 98.19 116 LYS A O 1
ATOM 959 N N . LYS A 1 117 ? -14.446 12.412 14.146 1.00 98.12 117 LYS A N 1
ATOM 960 C CA . LYS A 1 117 ? -14.231 11.195 14.942 1.00 98.12 117 LYS A CA 1
ATOM 961 C C . LYS A 1 117 ? -13.250 11.385 16.104 1.00 98.12 117 LYS A C 1
ATOM 963 O O . LYS A 1 117 ? -13.569 11.017 17.228 1.00 98.12 117 LYS A O 1
ATOM 968 N N . TYR A 1 118 ? -12.065 11.927 15.833 1.00 98.38 118 TYR A N 1
ATOM 969 C CA . TYR A 1 118 ? -10.959 12.018 16.796 1.00 98.38 118 TYR A CA 1
ATOM 970 C C . TYR A 1 118 ? -10.866 13.391 17.480 1.00 98.38 118 TYR A C 1
ATOM 972 O O . TYR A 1 118 ? -10.254 13.526 18.535 1.00 98.38 118 TYR A O 1
ATOM 980 N N . GLY A 1 119 ? -11.500 14.421 16.922 1.00 98.31 119 GLY A N 1
ATOM 981 C CA . GLY A 1 119 ? -11.572 15.750 17.521 1.00 98.31 119 GLY A CA 1
ATOM 982 C C . GLY A 1 119 ? -10.354 16.654 17.265 1.00 98.31 119 GLY A C 1
ATOM 983 O O . GLY A 1 119 ? -9.329 16.236 16.713 1.00 98.31 119 GLY A O 1
ATOM 984 N N . PRO A 1 120 ? -10.446 17.930 17.692 1.00 98.00 120 PRO A N 1
ATOM 985 C CA . PRO A 1 120 ? -9.441 18.964 17.423 1.00 98.00 120 PRO A CA 1
ATOM 986 C C . PRO A 1 120 ? -8.097 18.740 18.116 1.00 98.00 120 PRO A C 1
ATOM 988 O O . PRO A 1 120 ? -7.102 19.320 17.693 1.00 98.00 120 PRO A O 1
ATOM 991 N N . LYS A 1 121 ? -8.055 17.913 19.170 1.00 97.88 121 LYS A N 1
ATOM 992 C CA . LYS A 1 121 ? -6.808 17.559 19.863 1.00 97.88 121 LYS A CA 1
ATOM 993 C C . LYS A 1 121 ? -5.830 16.839 18.930 1.00 97.88 121 LYS A C 1
ATOM 995 O O . LYS A 1 121 ? -4.628 17.045 19.044 1.00 97.88 121 LYS A O 1
ATOM 1000 N N . TYR A 1 122 ? -6.349 16.007 18.026 1.00 97.88 122 TYR A N 1
ATOM 1001 C CA . TYR A 1 122 ? -5.540 15.140 17.168 1.00 97.88 122 TYR A CA 1
ATOM 1002 C C . TYR A 1 122 ? -5.518 15.583 15.703 1.00 97.88 122 TYR A C 1
ATOM 1004 O O . TYR A 1 122 ? -4.571 15.266 14.987 1.00 97.88 122 TYR A O 1
ATOM 1012 N N . ILE A 1 123 ? -6.531 16.328 15.244 1.00 98.69 123 ILE A N 1
ATOM 1013 C CA . ILE A 1 123 ? -6.665 16.712 13.835 1.00 98.69 123 ILE A CA 1
ATOM 1014 C C . ILE A 1 123 ? -6.655 18.232 13.667 1.00 98.69 123 ILE A C 1
ATOM 1016 O O . ILE A 1 123 ? -7.573 18.936 14.089 1.00 98.69 123 ILE A O 1
ATOM 1020 N N . ASN A 1 124 ? -5.652 18.735 12.945 1.00 98.44 124 ASN A N 1
ATOM 1021 C CA . ASN A 1 124 ? -5.626 20.107 12.449 1.00 98.44 124 ASN A CA 1
ATOM 1022 C C . ASN A 1 124 ? -6.274 20.173 11.057 1.00 98.44 124 ASN A C 1
ATOM 1024 O O . ASN A 1 124 ? -5.744 19.626 10.095 1.00 98.44 124 ASN A O 1
ATOM 1028 N N . LEU A 1 125 ? -7.377 20.914 10.916 1.00 98.50 125 LEU A N 1
ATOM 1029 C CA . LEU A 1 125 ? -8.113 21.066 9.650 1.00 98.50 125 LEU A CA 1
ATOM 1030 C C . LEU A 1 125 ? -7.329 21.758 8.525 1.00 98.50 125 LEU A C 1
ATOM 1032 O O . LEU A 1 125 ? -7.774 21.728 7.379 1.00 98.50 125 LEU A O 1
ATOM 1036 N N . LYS A 1 126 ? -6.194 22.385 8.841 1.00 98.12 126 LYS A N 1
ATOM 1037 C CA . LYS A 1 126 ? -5.273 23.012 7.884 1.00 98.12 126 LYS A CA 1
ATOM 1038 C C . LYS A 1 126 ? -3.913 22.303 7.819 1.00 98.12 126 LYS A C 1
ATOM 1040 O O . LYS A 1 126 ? -3.042 22.754 7.088 1.00 98.12 126 LYS A O 1
ATOM 1045 N N . GLY A 1 127 ? -3.725 21.222 8.578 1.00 97.94 127 GLY A N 1
ATOM 1046 C CA . GLY A 1 127 ? -2.477 20.458 8.648 1.00 97.94 127 GLY A CA 1
ATOM 1047 C C . GLY A 1 127 ? -2.557 19.099 7.942 1.00 97.94 127 GLY A C 1
ATOM 1048 O O . GLY A 1 127 ? -3.617 18.732 7.428 1.00 97.94 127 GLY A O 1
ATOM 1049 N N . PRO A 1 128 ? -1.454 18.337 7.905 1.00 98.56 128 PRO A N 1
ATOM 1050 C CA . PRO A 1 128 ? -1.465 16.967 7.401 1.00 98.56 128 PRO A CA 1
ATOM 1051 C C . PRO A 1 128 ? -2.306 16.041 8.294 1.00 98.56 128 PRO A C 1
ATOM 1053 O O . PRO A 1 128 ? -2.555 16.336 9.466 1.00 98.56 128 PRO A O 1
ATOM 1056 N N . ILE A 1 129 ? -2.734 14.908 7.738 1.00 98.75 129 ILE A N 1
ATOM 1057 C CA . ILE A 1 129 ? -3.425 13.848 8.483 1.00 98.75 129 ILE A CA 1
ATOM 1058 C C . ILE A 1 129 ? -2.386 12.978 9.219 1.00 98.75 129 ILE A C 1
ATOM 1060 O O . ILE A 1 129 ? -1.386 12.592 8.610 1.00 98.75 129 ILE A O 1
ATOM 1064 N N . PRO A 1 130 ? -2.593 12.618 10.502 1.00 98.69 130 PRO A N 1
ATOM 1065 C CA . PRO A 1 130 ? -1.761 11.622 11.175 1.00 98.69 130 PRO A CA 1
ATOM 1066 C C . PRO A 1 130 ? -1.802 10.260 10.460 1.00 98.69 130 PRO A C 1
ATOM 1068 O O . PRO A 1 130 ? -2.863 9.667 10.282 1.00 98.69 130 PRO A O 1
ATOM 1071 N N . ALA A 1 131 ? -0.633 9.730 10.090 1.00 98.62 131 ALA A N 1
ATOM 1072 C CA . ALA A 1 131 ? -0.506 8.578 9.185 1.00 98.62 131 ALA A CA 1
ATOM 1073 C C . ALA A 1 131 ? -1.049 7.233 9.716 1.00 98.62 131 ALA A C 1
ATOM 1075 O O . ALA A 1 131 ? -1.116 6.269 8.963 1.00 98.62 131 ALA A O 1
ATOM 1076 N N . HIS A 1 132 ? -1.408 7.140 10.997 1.00 98.69 132 HIS A N 1
ATOM 1077 C CA . HIS A 1 132 ? -1.943 5.920 11.615 1.00 98.69 132 HIS A CA 1
ATOM 1078 C C . HIS A 1 132 ? -3.480 5.862 11.608 1.00 98.69 132 HIS A C 1
ATOM 1080 O O . HIS A 1 132 ? -4.048 4.911 12.126 1.00 98.69 132 HIS A O 1
ATOM 1086 N N . LEU A 1 133 ? -4.160 6.857 11.025 1.00 98.69 133 LEU A N 1
ATOM 1087 C CA . LEU A 1 133 ? -5.624 6.993 11.079 1.00 98.69 133 LEU A CA 1
ATOM 1088 C C . LEU A 1 133 ? -6.331 6.681 9.755 1.00 98.69 133 LEU A C 1
ATOM 1090 O O 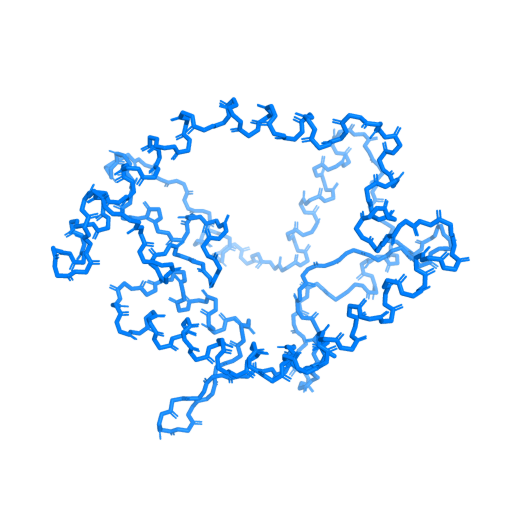. LEU A 1 133 ? -7.487 7.051 9.575 1.00 98.69 133 LEU A O 1
ATOM 1094 N N . LEU A 1 134 ? -5.633 6.067 8.801 1.00 98.50 134 LEU A N 1
ATOM 1095 C CA . LEU A 1 134 ? -6.109 5.908 7.423 1.00 98.50 134 LEU A CA 1
ATOM 1096 C C . LEU A 1 134 ? -6.436 4.452 7.064 1.00 98.50 134 LEU A C 1
ATOM 1098 O O . LEU A 1 134 ? -6.423 4.091 5.895 1.00 98.50 134 LEU A O 1
ATOM 1102 N N . GLY A 1 135 ? -6.724 3.603 8.056 1.00 97.56 135 GLY A N 1
ATOM 1103 C CA . GLY A 1 135 ? -7.239 2.250 7.807 1.00 97.56 135 GLY A CA 1
ATOM 1104 C C . GLY A 1 135 ? -6.200 1.244 7.299 1.00 97.56 135 GLY A C 1
ATOM 1105 O O . GLY A 1 135 ? -6.549 0.126 6.936 1.00 97.56 135 GLY A O 1
ATOM 1106 N N . ASN A 1 136 ? -4.928 1.643 7.213 1.00 98.19 136 ASN A N 1
ATOM 1107 C CA . ASN A 1 136 ? -3.842 0.858 6.635 1.00 98.19 136 ASN A CA 1
ATOM 1108 C C . ASN A 1 136 ? -2.502 1.214 7.308 1.00 98.19 136 ASN A C 1
ATOM 1110 O O . ASN A 1 136 ? -2.248 2.380 7.613 1.00 98.19 136 ASN A O 1
ATOM 1114 N N . MET A 1 137 ? -1.613 0.228 7.490 1.00 98.12 137 MET A N 1
ATOM 1115 C CA . MET A 1 137 ? -0.310 0.379 8.170 1.00 98.12 137 MET A CA 1
ATOM 1116 C C . MET A 1 137 ? 0.598 1.479 7.576 1.00 98.12 137 MET A C 1
ATOM 1118 O O . MET A 1 137 ? 1.408 2.098 8.287 1.00 98.12 137 MET A O 1
ATOM 1122 N N . TRP A 1 138 ? 0.465 1.741 6.276 1.00 98.38 138 TRP A N 1
ATOM 1123 C CA . TRP A 1 138 ? 1.254 2.721 5.524 1.00 98.38 138 TRP A CA 1
ATOM 1124 C C . TRP A 1 138 ? 0.421 3.869 4.965 1.00 98.38 138 TRP A C 1
ATOM 1126 O O . TRP A 1 138 ? 0.979 4.723 4.285 1.00 98.38 138 TRP A O 1
ATOM 1136 N N . ALA A 1 139 ? -0.885 3.906 5.249 1.00 98.19 139 ALA A N 1
ATOM 1137 C CA . ALA A 1 139 ? -1.812 4.881 4.680 1.00 98.19 139 ALA A CA 1
ATOM 1138 C C . ALA A 1 139 ? -1.795 4.942 3.136 1.00 98.19 139 ALA A C 1
ATOM 1140 O O . ALA A 1 139 ? -2.138 5.970 2.555 1.00 98.19 139 ALA A O 1
ATOM 1141 N N . GLN A 1 140 ? -1.406 3.849 2.470 1.00 97.06 140 GLN A N 1
ATOM 1142 C CA . GLN A 1 140 ? -1.324 3.783 1.004 1.00 97.06 140 GLN A CA 1
ATOM 1143 C C . GLN A 1 140 ? -2.697 3.587 0.339 1.00 97.06 140 GLN A C 1
ATOM 1145 O O . GLN A 1 140 ? -2.871 3.890 -0.835 1.00 97.06 140 GLN A O 1
ATOM 1150 N N . THR A 1 141 ? -3.675 3.094 1.101 1.00 96.56 141 THR A N 1
ATOM 1151 C CA . THR A 1 141 ? -5.082 2.925 0.717 1.00 96.56 141 THR A CA 1
ATOM 1152 C C . THR A 1 141 ? -5.958 3.254 1.923 1.00 96.56 141 THR A C 1
ATOM 1154 O O . THR A 1 141 ? -5.578 2.949 3.052 1.00 96.56 141 THR A O 1
ATOM 1157 N N . TRP A 1 142 ? -7.094 3.929 1.709 1.00 97.88 142 TRP A N 1
ATOM 1158 C CA . TRP A 1 142 ? -7.925 4.483 2.798 1.00 97.88 142 TRP A CA 1
ATOM 1159 C C . TRP A 1 142 ? -9.299 3.812 2.932 1.00 97.88 142 TRP A C 1
ATOM 1161 O O . TRP A 1 142 ? -10.147 4.275 3.689 1.00 97.88 142 TRP A O 1
ATOM 1171 N N . SER A 1 143 ? -9.538 2.710 2.220 1.00 93.75 143 SER A N 1
ATOM 1172 C CA . SER A 1 143 ? -10.814 1.980 2.269 1.00 93.75 143 SER A CA 1
ATOM 1173 C C . SER A 1 143 ? -11.143 1.432 3.661 1.00 93.75 143 SER A C 1
ATOM 1175 O O . SER A 1 143 ? -12.316 1.318 4.002 1.00 93.75 143 SER A O 1
ATOM 1177 N N . GLY A 1 144 ? -10.136 1.170 4.503 1.00 94.00 144 GLY A N 1
ATOM 1178 C CA . GLY A 1 144 ? -10.343 0.715 5.882 1.00 94.00 144 GLY A CA 1
ATOM 1179 C C . GLY A 1 144 ? -11.086 1.716 6.776 1.00 94.00 144 GLY A C 1
ATOM 1180 O O . GLY A 1 144 ? -11.590 1.319 7.817 1.00 94.00 144 GLY A O 1
ATOM 1181 N N . ILE A 1 145 ? -11.200 2.992 6.380 1.00 96.31 145 ILE A N 1
ATOM 1182 C CA . ILE A 1 145 ? -11.967 4.025 7.108 1.00 96.31 145 ILE A CA 1
ATOM 1183 C C . ILE A 1 145 ? -13.224 4.482 6.357 1.00 96.31 145 ILE A C 1
ATOM 1185 O O . ILE A 1 145 ? -13.727 5.585 6.593 1.00 96.31 145 ILE A O 1
ATOM 1189 N N . MET A 1 146 ? -13.719 3.675 5.415 1.00 92.31 146 MET A N 1
ATOM 1190 C CA . MET A 1 146 ? -14.880 4.041 4.600 1.00 92.31 146 MET A CA 1
ATOM 1191 C C . MET A 1 146 ? -16.126 4.319 5.455 1.00 92.31 146 MET A C 1
ATOM 1193 O O . MET A 1 146 ? -16.873 5.241 5.152 1.00 92.31 146 MET A O 1
ATOM 1197 N N . ASP A 1 147 ? -16.303 3.611 6.571 1.00 92.19 147 ASP A N 1
ATOM 1198 C CA . ASP A 1 147 ? -17.341 3.856 7.584 1.00 92.19 147 ASP A CA 1
ATOM 1199 C C . ASP A 1 147 ? -17.308 5.282 8.165 1.00 92.19 147 ASP A C 1
ATOM 1201 O O . ASP A 1 147 ? -18.354 5.846 8.480 1.00 92.19 147 ASP A O 1
ATOM 1205 N N . LEU A 1 148 ? -16.126 5.897 8.290 1.00 94.94 148 LEU A N 1
ATOM 1206 C CA . LEU A 1 148 ? -15.977 7.261 8.808 1.00 94.94 148 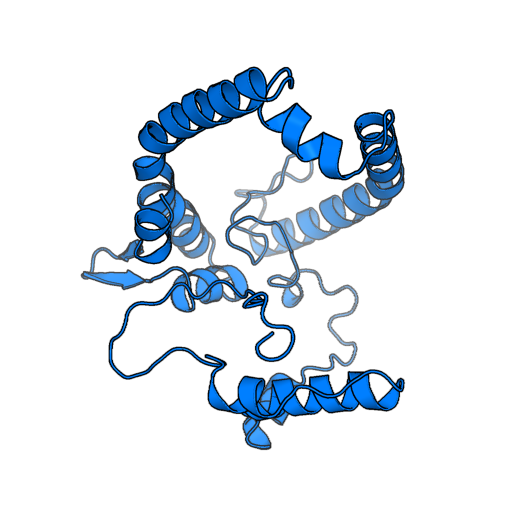LEU A CA 1
ATOM 1207 C C . LEU A 1 148 ? -16.253 8.327 7.745 1.00 94.94 148 LEU A C 1
ATOM 1209 O O . LEU A 1 148 ? -16.649 9.446 8.080 1.00 94.94 148 LEU A O 1
ATOM 1213 N N . ALA A 1 149 ? -15.985 8.004 6.481 1.00 94.06 149 ALA A N 1
ATOM 1214 C CA . ALA A 1 149 ? -15.977 8.937 5.358 1.00 94.06 149 ALA A CA 1
ATOM 1215 C C . ALA A 1 149 ? -17.058 8.618 4.311 1.00 94.06 149 ALA A C 1
ATOM 1217 O O . ALA A 1 149 ? -16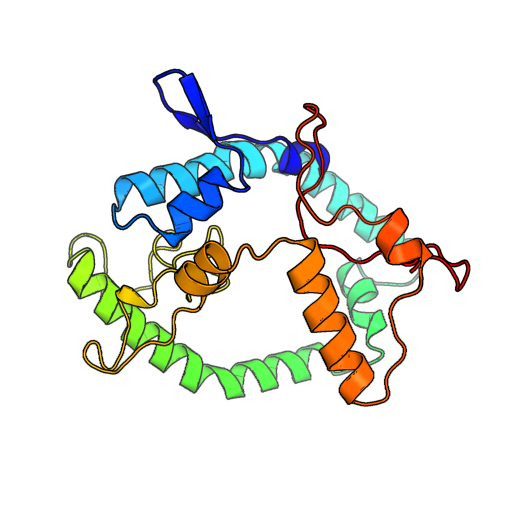.957 9.050 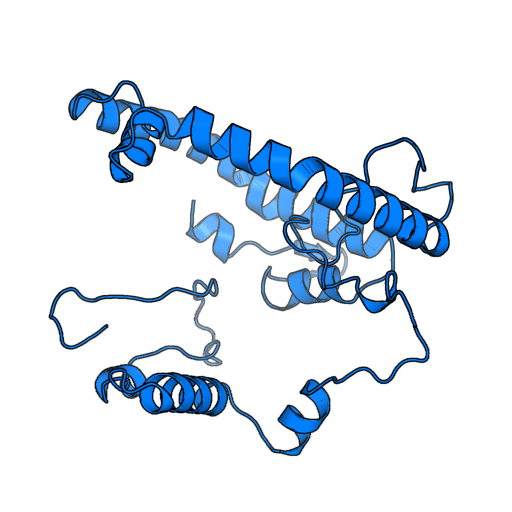3.165 1.00 94.06 149 ALA A O 1
ATOM 1218 N N . ILE A 1 150 ? -18.090 7.859 4.679 1.00 92.25 150 ILE A N 1
ATOM 1219 C CA . ILE A 1 150 ? -19.186 7.513 3.776 1.00 92.25 150 ILE A CA 1
ATOM 1220 C C . ILE A 1 150 ? -20.001 8.774 3.418 1.00 92.25 150 ILE A C 1
ATOM 1222 O O . ILE A 1 150 ? -20.497 9.460 4.317 1.00 92.25 150 ILE A O 1
ATOM 1226 N N . PRO A 1 151 ? -20.154 9.125 2.124 1.00 92.06 151 PRO A N 1
ATOM 1227 C CA . PRO A 1 151 ? -20.878 10.341 1.745 1.00 92.06 151 PRO A CA 1
ATOM 1228 C C . PRO A 1 151 ? -22.367 10.299 2.098 1.00 92.06 151 PRO A C 1
ATOM 1230 O O . PRO A 1 151 ? -22.927 11.314 2.508 1.00 92.06 151 PRO A O 1
ATOM 1233 N N . TYR A 1 152 ? -22.982 9.121 1.966 1.00 92.12 152 TYR A N 1
ATOM 1234 C CA . TYR A 1 152 ? -24.403 8.877 2.213 1.00 92.12 152 TYR A CA 1
ATOM 1235 C C . TYR A 1 152 ? -24.558 7.641 3.115 1.00 92.12 152 TYR A C 1
ATOM 1237 O O . TYR A 1 152 ? -24.668 6.530 2.599 1.00 92.12 152 TYR A O 1
ATOM 1245 N N . PRO A 1 153 ? -24.525 7.808 4.451 1.00 87.00 153 PRO A N 1
ATOM 1246 C CA . PRO A 1 153 ? -24.569 6.690 5.400 1.00 87.00 153 PRO A CA 1
ATOM 1247 C C . PRO A 1 153 ? -25.826 5.820 5.283 1.00 87.00 153 PRO A C 1
ATOM 1249 O O . PRO A 1 153 ? -25.760 4.619 5.518 1.00 87.00 153 PRO A O 1
ATOM 1252 N N . ASP A 1 154 ? -26.951 6.424 4.896 1.00 89.06 154 ASP A N 1
ATOM 1253 C CA . ASP A 1 154 ? -28.249 5.745 4.801 1.00 89.06 154 ASP A CA 1
ATOM 1254 C C . ASP A 1 154 ? -28.454 5.018 3.459 1.00 89.06 154 ASP A C 1
ATOM 1256 O O . ASP A 1 154 ? -29.452 4.321 3.269 1.00 89.06 154 ASP A O 1
ATOM 1260 N N . ALA A 1 155 ? -27.535 5.186 2.501 1.00 87.50 155 ALA A N 1
ATOM 1261 C CA . ALA A 1 155 ? -27.597 4.477 1.231 1.00 87.50 155 ALA A CA 1
ATOM 1262 C C . ALA A 1 155 ? -27.203 3.006 1.419 1.00 87.50 155 ALA A C 1
ATOM 1264 O O . ALA A 1 155 ? -26.250 2.694 2.135 1.00 87.50 155 ALA A O 1
ATOM 1265 N N . THR A 1 156 ? -27.909 2.099 0.738 1.00 79.06 156 THR A N 1
ATOM 1266 C CA . THR A 1 156 ? -27.620 0.661 0.789 1.00 79.06 156 THR A CA 1
ATOM 1267 C C . THR A 1 156 ? -26.180 0.386 0.359 1.00 79.06 156 THR A C 1
ATOM 1269 O O . THR A 1 156 ? -25.804 0.638 -0.784 1.00 79.06 156 THR A O 1
ATOM 1272 N N . GLN A 1 157 ? -25.385 -0.151 1.281 1.00 79.38 157 GLN A N 1
ATOM 1273 C CA . GLN A 1 157 ? -24.046 -0.658 1.006 1.00 79.38 157 GLN A CA 1
ATOM 1274 C C . GLN A 1 157 ? -24.132 -2.142 0.658 1.00 79.38 157 GLN A C 1
ATOM 1276 O O . GLN A 1 157 ? -24.868 -2.895 1.299 1.00 79.38 157 GLN A O 1
ATOM 1281 N N . VAL A 1 158 ? -23.370 -2.569 -0.346 1.00 81.38 158 VAL A N 1
ATOM 1282 C CA . VAL A 1 158 ? -23.235 -3.988 -0.681 1.00 81.38 158 VAL A CA 1
ATOM 1283 C C . VAL A 1 158 ? -21.987 -4.514 0.018 1.00 81.38 158 VAL A C 1
ATOM 1285 O O . VAL A 1 158 ? -20.878 -4.342 -0.479 1.00 81.38 158 VAL A O 1
ATOM 1288 N N . ASP A 1 159 ? -22.168 -5.143 1.178 1.00 82.44 159 ASP A N 1
ATOM 1289 C CA . ASP A 1 159 ? -21.129 -5.954 1.815 1.00 82.44 159 ASP A CA 1
ATOM 1290 C C . ASP A 1 159 ? -21.381 -7.431 1.497 1.00 82.44 159 ASP A C 1
ATOM 1292 O O . ASP A 1 159 ? -22.353 -8.036 1.957 1.00 82.44 159 ASP A O 1
ATOM 1296 N N . ALA A 1 160 ? -20.504 -8.008 0.677 1.00 88.00 160 ALA A N 1
ATOM 1297 C CA . ALA A 1 160 ? -20.589 -9.411 0.300 1.00 88.00 160 ALA A CA 1
ATOM 1298 C C . ALA A 1 160 ? -20.070 -10.352 1.399 1.00 88.00 160 ALA A C 1
ATOM 1300 O O . ALA A 1 160 ? -20.388 -11.539 1.365 1.00 88.00 160 ALA A O 1
ATOM 1301 N N . THR A 1 161 ? -19.317 -9.856 2.388 1.00 87.88 161 THR A N 1
ATOM 1302 C CA . THR A 1 161 ? -18.589 -10.685 3.363 1.00 87.88 161 THR A CA 1
ATOM 1303 C C . THR A 1 161 ? -19.507 -11.633 4.143 1.00 87.88 161 THR A C 1
ATOM 1305 O O . THR A 1 161 ? -19.240 -12.839 4.136 1.00 87.88 161 THR A O 1
ATOM 1308 N N . PRO A 1 162 ? -20.625 -11.181 4.757 1.00 90.81 162 PRO A N 1
ATOM 1309 C CA . PRO A 1 162 ? -21.510 -12.078 5.501 1.00 90.81 162 PRO A CA 1
ATOM 1310 C C . PRO A 1 162 ? -22.129 -13.155 4.606 1.00 90.81 162 PRO A C 1
ATOM 1312 O O . PRO A 1 162 ? -22.292 -14.298 5.030 1.00 90.81 162 PRO A O 1
ATOM 1315 N N . PHE A 1 163 ? -22.434 -12.813 3.351 1.00 92.81 163 PHE A N 1
ATOM 1316 C CA . PHE A 1 163 ? -22.991 -13.748 2.378 1.00 92.81 163 PHE A CA 1
ATOM 1317 C C . PHE A 1 163 ? -21.952 -14.748 1.874 1.00 92.81 163 PHE A C 1
ATOM 1319 O O . PHE A 1 163 ? -22.283 -15.921 1.717 1.00 92.81 163 PHE A O 1
ATOM 1326 N N . MET A 1 164 ? -20.705 -14.321 1.662 1.00 94.88 164 MET A N 1
ATOM 1327 C CA . MET A 1 164 ? -19.597 -15.211 1.318 1.00 94.88 164 MET A CA 1
ATOM 1328 C C . MET A 1 164 ? -19.387 -16.251 2.423 1.00 94.88 164 MET A C 1
ATOM 1330 O O . MET A 1 164 ? -19.349 -17.446 2.136 1.00 94.88 164 MET A O 1
ATOM 1334 N N . VAL A 1 165 ? -19.355 -15.818 3.689 1.00 94.19 165 VAL A N 1
ATOM 1335 C CA . VAL A 1 165 ? -19.235 -16.719 4.849 1.00 94.19 165 VAL A CA 1
ATOM 1336 C C . VAL A 1 165 ? -20.442 -17.653 4.954 1.00 94.19 165 VAL A C 1
ATOM 1338 O O . VAL A 1 165 ? -20.269 -18.864 5.069 1.00 94.19 165 VAL A O 1
ATOM 1341 N N . ALA A 1 166 ? -21.667 -17.124 4.861 1.00 95.62 166 ALA A N 1
ATOM 1342 C CA . ALA A 1 166 ? -22.891 -17.924 4.956 1.00 95.62 166 ALA A CA 1
ATOM 1343 C C . ALA A 1 166 ? -23.014 -18.975 3.838 1.00 95.62 166 ALA A C 1
ATOM 1345 O O . ALA A 1 166 ? -23.570 -20.048 4.057 1.00 95.62 166 ALA A O 1
ATOM 1346 N N . GLN A 1 167 ? -22.481 -18.685 2.650 1.00 96.69 167 GLN A N 1
ATOM 1347 C CA . GLN A 1 167 ? -22.432 -19.615 1.519 1.00 96.69 167 GLN A CA 1
ATOM 1348 C C . GLN A 1 167 ? -21.192 -20.526 1.528 1.00 96.69 167 GLN A C 1
ATOM 1350 O O . GLN A 1 167 ? -20.985 -21.267 0.566 1.00 96.69 167 GLN A O 1
ATOM 1355 N N . GLY A 1 168 ? -20.353 -20.462 2.567 1.00 96.56 168 GLY A N 1
ATOM 1356 C CA . GLY A 1 168 ? -19.166 -21.306 2.701 1.00 96.56 168 GLY A CA 1
ATOM 1357 C C . GLY A 1 168 ? -18.095 -21.035 1.644 1.00 96.56 168 GLY A C 1
ATOM 1358 O O . GLY A 1 168 ? -17.517 -21.974 1.104 1.00 96.56 168 GLY A O 1
ATOM 1359 N N . TRP A 1 169 ? -17.853 -19.768 1.294 1.00 97.56 169 TRP A N 1
ATOM 1360 C CA . TRP A 1 169 ? -16.744 -19.419 0.407 1.00 97.56 169 TRP A CA 1
ATOM 1361 C C . TRP A 1 169 ? -15.398 -19.770 1.040 1.00 97.56 169 TRP A C 1
ATOM 1363 O O . TRP A 1 169 ? -15.147 -19.479 2.208 1.00 97.56 169 TRP A O 1
ATOM 1373 N N . THR A 1 170 ? -14.531 -20.373 0.233 1.00 96.81 170 THR A N 1
ATOM 1374 C CA . THR A 1 170 ? -13.159 -20.739 0.588 1.00 96.81 170 THR A CA 1
ATOM 1375 C C . THR A 1 170 ? -12.173 -19.953 -0.278 1.00 96.81 170 THR A C 1
ATOM 1377 O O . THR A 1 170 ? -12.571 -19.456 -1.338 1.00 96.81 170 THR A O 1
ATOM 1380 N N . PRO A 1 171 ? -10.886 -19.871 0.108 1.00 96.31 171 PRO A N 1
ATOM 1381 C CA . PRO A 1 171 ? -9.859 -19.273 -0.741 1.00 96.31 171 PRO A CA 1
ATOM 1382 C C . PRO A 1 171 ? -9.832 -19.896 -2.141 1.00 96.31 171 PRO A C 1
ATOM 1384 O O . PRO A 1 171 ? -9.901 -19.165 -3.122 1.00 96.31 171 PRO A O 1
ATOM 1387 N N . ILE A 1 172 ? -9.878 -21.231 -2.253 1.00 97.19 172 ILE A N 1
ATOM 1388 C CA . ILE A 1 172 ? -9.944 -21.935 -3.550 1.00 97.19 172 ILE A CA 1
ATOM 1389 C C . ILE A 1 172 ? -11.113 -21.429 -4.404 1.00 97.19 172 ILE A C 1
ATOM 1391 O O . ILE A 1 172 ? -10.904 -21.054 -5.554 1.00 97.19 172 ILE A O 1
ATOM 1395 N N . LYS A 1 173 ? -12.323 -21.322 -3.837 1.00 97.50 173 LYS A N 1
ATOM 1396 C CA . LYS A 1 173 ? -13.497 -20.826 -4.570 1.00 97.50 173 LYS A CA 1
ATOM 1397 C C . LYS A 1 173 ? -13.307 -19.393 -5.080 1.00 97.50 173 LYS A C 1
ATOM 1399 O O . LYS A 1 173 ? -13.765 -19.068 -6.168 1.00 97.50 173 LYS A O 1
ATOM 1404 N N . MET A 1 174 ? -12.625 -18.530 -4.324 1.00 97.88 174 MET A N 1
ATOM 1405 C CA . MET A 1 174 ? -12.318 -17.167 -4.779 1.00 97.88 174 MET A CA 1
ATOM 1406 C C . MET A 1 174 ? -11.428 -17.177 -6.029 1.00 97.88 174 MET A C 1
ATOM 1408 O O . MET A 1 174 ? -11.677 -16.411 -6.960 1.00 97.88 174 MET A O 1
ATOM 1412 N N . PHE A 1 175 ? -10.431 -18.065 -6.075 1.00 98.00 175 PHE A N 1
ATOM 1413 C CA . PHE A 1 175 ? -9.590 -18.253 -7.259 1.00 98.00 175 PHE A CA 1
ATOM 1414 C C . PHE A 1 175 ? -10.370 -18.881 -8.422 1.00 98.00 175 PHE A C 1
ATOM 1416 O O . PHE A 1 175 ? -10.215 -18.434 -9.554 1.00 98.00 175 PHE A O 1
ATOM 1423 N N . GLU A 1 176 ? -11.250 -19.855 -8.171 1.00 98.06 176 GLU A N 1
ATOM 1424 C CA . GLU A 1 176 ? -12.100 -20.457 -9.212 1.00 98.06 176 GLU A CA 1
ATOM 1425 C C . GLU A 1 176 ? -13.027 -19.424 -9.868 1.00 98.06 176 GLU A C 1
ATOM 1427 O O . GLU A 1 176 ? -13.196 -19.424 -11.085 1.00 98.06 176 GLU A O 1
ATOM 1432 N N . GLU A 1 177 ? -13.622 -18.515 -9.090 1.00 98.12 177 GLU A N 1
ATOM 1433 C CA . GLU A 1 177 ? -14.437 -17.426 -9.645 1.00 98.12 177 GLU A CA 1
ATOM 1434 C C . GLU A 1 177 ? -13.593 -16.422 -10.447 1.00 98.12 177 GLU A C 1
ATOM 1436 O O . GLU A 1 177 ? -14.062 -15.888 -11.454 1.00 98.12 177 GLU A O 1
ATOM 1441 N N . SER A 1 178 ? -12.329 -16.206 -10.062 1.00 98.06 178 SER A N 1
ATOM 1442 C CA . SER A 1 178 ? -11.389 -15.415 -10.863 1.00 98.06 178 SER A CA 1
ATOM 1443 C C . SER A 1 178 ? -11.068 -16.100 -12.197 1.00 98.06 178 SER A C 1
ATOM 1445 O O . SER A 1 178 ? -11.169 -15.458 -13.242 1.00 98.06 178 SER A O 1
ATOM 1447 N N . ASP A 1 179 ? -10.773 -17.401 -12.194 1.00 98.19 179 ASP A N 1
ATOM 1448 C CA . ASP A 1 179 ? -10.499 -18.182 -13.409 1.00 98.19 179 ASP A CA 1
ATOM 1449 C C . ASP A 1 179 ? -11.711 -18.210 -14.359 1.00 98.19 179 ASP A C 1
ATOM 1451 O O . ASP A 1 179 ? -11.587 -17.977 -15.565 1.00 98.19 179 ASP A O 1
ATOM 1455 N N . LYS A 1 180 ? -12.927 -18.364 -13.814 1.00 98.50 180 LYS A N 1
ATOM 1456 C CA . LYS A 1 180 ? -14.181 -18.226 -14.578 1.00 98.50 180 LYS A CA 1
ATOM 1457 C C . LYS A 1 180 ? -14.322 -16.847 -15.212 1.00 98.50 180 LYS A C 1
ATOM 1459 O O . LYS A 1 180 ? -14.754 -16.743 -16.358 1.00 98.50 180 LYS A O 1
ATOM 1464 N N . PHE A 1 181 ? -13.966 -15.783 -14.495 1.00 98.62 181 PHE A N 1
ATOM 1465 C CA . PHE A 1 181 ? -14.008 -14.431 -15.045 1.00 98.62 181 PHE A CA 1
ATOM 1466 C C . PHE A 1 181 ? -13.051 -14.283 -16.237 1.00 98.62 181 PHE A C 1
ATOM 1468 O O . PHE A 1 181 ? -13.486 -13.858 -17.307 1.00 98.62 181 PHE A O 1
ATOM 1475 N N . PHE A 1 182 ? -11.785 -14.692 -16.104 1.00 98.31 182 PHE A N 1
ATOM 1476 C CA . PHE A 1 182 ? -10.811 -14.615 -17.202 1.00 98.31 182 PHE A CA 1
ATOM 1477 C C . PHE A 1 182 ? -11.234 -15.459 -18.413 1.00 98.31 182 PHE A C 1
ATOM 1479 O O . PHE A 1 182 ? -11.225 -14.974 -19.548 1.00 98.31 182 PHE A O 1
ATOM 1486 N N . THR A 1 183 ? -11.685 -16.689 -18.186 1.00 98.19 183 THR A N 1
ATOM 1487 C CA . THR A 1 183 ? -12.148 -17.578 -19.263 1.00 98.19 183 THR A CA 1
ATOM 1488 C C . THR A 1 183 ? -13.435 -17.090 -19.927 1.00 98.19 183 THR A C 1
ATOM 1490 O O . THR A 1 183 ? -13.597 -17.267 -21.134 1.00 98.19 183 THR A O 1
ATOM 1493 N N . SER A 1 184 ? -14.318 -16.387 -19.205 1.00 98.56 184 SER A N 1
ATOM 1494 C CA . SER A 1 184 ? -15.507 -15.750 -19.797 1.00 98.56 184 SER A CA 1
ATOM 1495 C C . SER A 1 184 ? -15.165 -14.673 -20.835 1.00 98.56 184 SER A C 1
ATOM 1497 O O . SER A 1 184 ? -15.960 -14.410 -21.737 1.00 98.56 184 SER A O 1
ATOM 1499 N N . LEU A 1 185 ? -13.963 -14.092 -20.749 1.00 98.44 185 LEU A N 1
ATOM 1500 C CA . LEU A 1 185 ? -13.416 -13.136 -21.716 1.00 98.44 185 LEU A CA 1
ATOM 1501 C C . LEU A 1 185 ? -12.663 -13.817 -22.873 1.00 98.44 185 LEU A C 1
ATOM 1503 O O . LEU A 1 185 ? -12.124 -13.133 -23.741 1.00 98.44 185 LEU A O 1
ATOM 1507 N N . GLY A 1 186 ? -12.603 -15.152 -22.892 1.00 98.25 186 GLY A N 1
ATOM 1508 C CA . GLY A 1 186 ? -11.855 -15.928 -23.881 1.00 98.25 186 GLY A CA 1
ATOM 1509 C C . GLY A 1 186 ? -10.352 -16.030 -23.603 1.00 98.25 186 GLY A C 1
ATOM 1510 O O . GLY A 1 186 ? -9.600 -16.398 -24.505 1.00 98.25 186 GLY A O 1
ATOM 1511 N N . LEU A 1 187 ? -9.900 -15.698 -22.388 1.00 98.38 187 LEU A N 1
ATOM 1512 C CA . LEU A 1 187 ? -8.508 -15.881 -21.969 1.00 98.38 187 LEU A CA 1
ATOM 1513 C C . LEU A 1 187 ? -8.250 -17.326 -21.511 1.00 98.38 187 LEU A C 1
ATOM 1515 O O . LEU A 1 187 ? -9.175 -18.126 -21.363 1.00 98.38 187 LEU A O 1
ATOM 1519 N N . LEU A 1 188 ? -6.973 -17.674 -21.338 1.00 97.50 188 LEU A N 1
ATOM 1520 C CA . LEU A 1 188 ? -6.566 -19.028 -20.963 1.00 97.50 188 LEU A CA 1
ATOM 1521 C C . LEU A 1 188 ? -6.970 -19.351 -19.513 1.00 97.50 188 LEU A C 1
ATOM 1523 O O . LEU A 1 188 ? -6.807 -18.487 -18.650 1.00 97.50 188 LEU A O 1
ATOM 1527 N N . PRO A 1 189 ? -7.447 -20.580 -19.238 1.00 97.56 189 PRO A N 1
ATOM 1528 C CA . PRO A 1 189 ? -7.668 -21.046 -17.873 1.00 97.56 189 PRO A CA 1
ATOM 1529 C C . PRO A 1 189 ? -6.340 -21.311 -17.154 1.00 97.56 189 PRO A C 1
ATOM 1531 O O . PRO A 1 189 ? -5.320 -21.591 -17.795 1.00 97.56 189 PRO A O 1
ATOM 1534 N N . MET A 1 190 ? -6.372 -21.314 -15.824 1.00 96.94 190 MET A N 1
ATOM 1535 C CA . MET A 1 190 ? -5.252 -21.776 -15.004 1.00 96.94 190 MET A CA 1
ATOM 1536 C C . MET A 1 190 ? -4.941 -23.263 -15.269 1.00 96.94 190 MET A C 1
ATOM 1538 O O . MET A 1 190 ? -5.863 -24.085 -15.340 1.00 96.94 190 MET A O 1
ATOM 1542 N N . PRO A 1 191 ? -3.656 -23.650 -15.405 1.00 96.81 191 PRO A N 1
ATOM 1543 C CA . PRO A 1 191 ? -3.275 -25.044 -15.600 1.00 96.81 191 PRO A CA 1
ATOM 1544 C C . PRO A 1 191 ? -3.568 -25.880 -14.349 1.00 96.81 191 PRO A C 1
ATOM 1546 O O . PRO A 1 191 ? -3.621 -25.370 -13.235 1.00 96.81 191 PRO A O 1
ATOM 1549 N N . GLN A 1 192 ? -3.692 -27.199 -14.505 1.00 96.12 192 GLN A N 1
ATOM 1550 C CA . GLN A 1 192 ? -3.935 -28.078 -13.356 1.00 96.12 192 GLN A CA 1
ATOM 1551 C C . GLN A 1 192 ? -2.816 -28.003 -12.299 1.00 96.12 192 GLN A C 1
ATOM 1553 O O . GLN A 1 192 ? -3.101 -28.024 -11.103 1.00 96.12 192 GLN A O 1
ATOM 1558 N N . GLU A 1 193 ? -1.561 -27.829 -12.728 1.00 96.75 193 GLU A N 1
ATOM 1559 C CA . GLU A 1 193 ? -0.419 -27.686 -11.814 1.00 96.75 193 GLU A CA 1
ATOM 1560 C C . GLU A 1 193 ? -0.551 -26.470 -10.878 1.00 96.75 193 GLU A C 1
ATOM 1562 O O . GLU A 1 193 ? -0.106 -26.551 -9.734 1.00 96.75 193 GLU A O 1
ATOM 1567 N N . PHE A 1 194 ? -1.215 -25.387 -11.308 1.00 97.69 194 PHE A N 1
ATOM 1568 C CA . PHE A 1 194 ? -1.463 -24.209 -10.467 1.00 97.69 194 PHE A CA 1
ATOM 1569 C C . PHE A 1 194 ? -2.282 -24.583 -9.227 1.00 97.69 194 PHE A C 1
ATOM 1571 O O . PHE A 1 194 ? -1.903 -24.245 -8.104 1.00 97.69 194 PHE A O 1
ATOM 1578 N N . TRP A 1 195 ? -3.375 -25.326 -9.415 1.00 97.12 195 TRP A N 1
ATOM 1579 C CA . TRP A 1 195 ? -4.260 -25.747 -8.326 1.00 97.12 195 TRP A CA 1
ATOM 1580 C C . TRP A 1 195 ? -3.590 -26.742 -7.376 1.00 97.12 195 TRP A C 1
ATOM 1582 O O . TRP A 1 195 ? -3.860 -26.734 -6.179 1.00 97.12 195 TRP A O 1
ATOM 1592 N N . GLU A 1 196 ? -2.705 -27.587 -7.903 1.00 96.81 196 GLU A N 1
ATOM 1593 C CA . GLU A 1 196 ? -1.997 -28.606 -7.124 1.00 96.81 196 GLU A CA 1
ATOM 1594 C C . GLU A 1 196 ? -0.834 -28.032 -6.301 1.00 96.81 196 GLU A C 1
ATOM 1596 O O . GLU A 1 196 ? -0.511 -28.575 -5.242 1.00 96.81 196 GLU A O 1
ATOM 1601 N N . LYS A 1 197 ? -0.190 -26.954 -6.771 1.00 97.38 197 LYS A N 1
ATOM 1602 C CA . LYS A 1 197 ? 1.063 -26.438 -6.190 1.00 97.38 197 LYS A CA 1
ATOM 1603 C C . LYS A 1 197 ? 0.935 -25.099 -5.465 1.00 97.38 197 LYS A C 1
ATOM 1605 O O . LYS A 1 197 ? 1.822 -24.762 -4.678 1.00 97.38 197 LYS A O 1
ATOM 1610 N N . SER A 1 198 ? -0.128 -24.334 -5.702 1.00 97.38 198 SER A N 1
ATOM 1611 C CA . SER A 1 198 ? -0.282 -23.004 -5.106 1.00 97.38 198 SER A CA 1
ATOM 1612 C C . SER A 1 198 ? -0.569 -23.047 -3.606 1.00 97.38 198 SER A C 1
ATOM 1614 O O . SER A 1 198 ? -1.345 -23.864 -3.114 1.00 97.38 198 SER A O 1
ATOM 1616 N N . MET A 1 199 ? -0.003 -22.089 -2.870 1.00 96.75 199 MET A N 1
ATOM 1617 C CA . MET A 1 199 ? -0.357 -21.828 -1.474 1.00 96.75 199 MET A CA 1
ATOM 1618 C C . MET A 1 199 ? -1.420 -20.724 -1.423 1.00 96.75 199 MET A C 1
ATOM 1620 O O . MET A 1 199 ? -1.094 -19.543 -1.332 1.00 96.75 199 MET A O 1
ATOM 1624 N N . LEU A 1 200 ? -2.695 -21.111 -1.509 1.00 96.25 200 LEU A N 1
ATOM 1625 C CA . LEU A 1 200 ? -3.822 -20.166 -1.577 1.00 96.25 200 LEU A CA 1
ATOM 1626 C C . LEU A 1 200 ? -4.299 -19.671 -0.201 1.00 96.25 200 LEU A C 1
ATOM 1628 O O . LEU A 1 200 ? -5.109 -18.751 -0.116 1.00 96.25 200 LEU A O 1
ATOM 1632 N N . GLU A 1 201 ? -3.800 -20.272 0.879 1.00 94.56 201 GLU A N 1
ATOM 1633 C CA . GLU A 1 201 ? -4.105 -19.898 2.257 1.00 94.56 201 GLU A CA 1
ATOM 1634 C C . GLU A 1 201 ? -2.914 -20.155 3.188 1.00 94.56 201 GLU A C 1
ATOM 1636 O O . GLU A 1 201 ? -1.986 -20.900 2.859 1.00 94.56 201 GLU A O 1
ATOM 1641 N N . LYS A 1 202 ? -2.920 -19.514 4.362 1.00 90.62 202 LYS A N 1
ATOM 1642 C CA . LYS A 1 202 ? -1.840 -19.645 5.345 1.00 90.62 202 LYS A CA 1
ATOM 1643 C C . LYS A 1 202 ? -1.811 -21.076 5.915 1.00 90.62 202 LYS A C 1
ATOM 1645 O O . LYS A 1 202 ? -2.837 -21.526 6.424 1.00 90.62 202 LYS A O 1
ATOM 1650 N N . PRO A 1 203 ? -0.656 -21.771 5.915 1.00 93.50 203 PRO A N 1
ATOM 1651 C CA . PRO A 1 203 ? -0.559 -23.114 6.481 1.00 93.50 203 PRO A CA 1
ATOM 1652 C C . PRO A 1 203 ? -0.897 -23.157 7.977 1.00 93.50 203 PRO A C 1
ATOM 1654 O O . PRO A 1 203 ? -0.445 -22.314 8.753 1.00 93.50 203 PRO A O 1
ATOM 1657 N N . SER A 1 204 ? -1.637 -24.184 8.400 1.00 93.38 204 SER A N 1
ATOM 1658 C CA . SER A 1 204 ? -1.994 -24.428 9.807 1.00 93.38 204 SER A CA 1
ATOM 1659 C C . SER A 1 204 ? -1.022 -25.364 10.541 1.00 93.38 204 SER A C 1
ATOM 1661 O O . SER A 1 204 ? -1.248 -25.711 11.696 1.00 93.38 204 SER A O 1
ATOM 1663 N N . ASP A 1 205 ? 0.051 -25.797 9.879 1.00 95.12 205 ASP A N 1
ATOM 1664 C CA . ASP A 1 205 ? 1.033 -26.771 10.381 1.00 95.12 205 ASP A CA 1
ATOM 1665 C C . ASP A 1 205 ? 2.222 -26.131 11.124 1.00 95.12 205 ASP A C 1
ATOM 1667 O O . ASP A 1 205 ? 3.225 -26.788 11.400 1.00 95.12 205 ASP A O 1
ATOM 1671 N N . GLY A 1 206 ? 2.114 -24.843 11.461 1.00 89.25 206 GLY A N 1
ATOM 1672 C CA . GLY A 1 206 ? 3.123 -24.103 12.221 1.00 89.25 206 GLY A CA 1
ATOM 1673 C C . GLY A 1 206 ? 4.300 -23.583 11.392 1.00 89.25 206 GLY A C 1
ATOM 1674 O O . GLY A 1 206 ? 5.210 -22.974 11.959 1.00 89.25 206 GLY A O 1
ATOM 1675 N N . ARG A 1 207 ? 4.305 -23.774 10.066 1.00 89.62 207 ARG A N 1
ATOM 1676 C CA . ARG A 1 207 ? 5.317 -23.169 9.189 1.00 89.62 207 ARG A CA 1
ATOM 1677 C C . ARG A 1 207 ? 5.223 -21.644 9.193 1.00 89.62 207 ARG A C 1
ATOM 1679 O O . ARG A 1 207 ? 4.140 -21.065 9.167 1.00 89.62 207 ARG A O 1
ATOM 1686 N N . GLN A 1 208 ? 6.385 -20.995 9.148 1.00 86.38 208 GLN A N 1
ATOM 1687 C CA . GLN A 1 208 ? 6.473 -19.569 8.852 1.00 86.38 208 GLN A CA 1
ATOM 1688 C C . GLN A 1 208 ? 6.643 -19.358 7.350 1.00 86.38 208 GLN A C 1
ATOM 1690 O O . GLN A 1 208 ? 7.485 -19.997 6.720 1.00 86.38 208 GLN A O 1
ATOM 1695 N N . VAL A 1 209 ? 5.837 -18.461 6.789 1.00 89.62 209 VAL A N 1
ATOM 1696 C CA . VAL A 1 209 ? 5.793 -18.168 5.354 1.00 89.62 209 VAL A CA 1
ATOM 1697 C C . VAL A 1 209 ? 5.775 -16.661 5.120 1.00 89.62 209 VAL A C 1
ATOM 1699 O O . VAL A 1 209 ? 5.389 -15.888 5.997 1.00 89.62 209 VAL A O 1
ATOM 1702 N N . VAL A 1 210 ? 6.191 -16.237 3.928 1.00 88.25 210 VAL A N 1
ATOM 1703 C CA . VAL A 1 210 ? 6.036 -14.850 3.479 1.00 88.25 210 VAL A CA 1
ATOM 1704 C C . VAL A 1 210 ? 4.607 -14.688 2.958 1.00 88.25 210 VAL A C 1
ATOM 1706 O O . VAL A 1 210 ? 4.286 -15.199 1.893 1.00 88.25 210 VAL A O 1
ATOM 1709 N N . CYS A 1 211 ? 3.742 -14.005 3.715 1.00 84.94 211 CYS A N 1
ATOM 1710 C CA . CYS A 1 211 ? 2.311 -13.896 3.387 1.00 84.94 211 CYS A CA 1
ATOM 1711 C C . CYS A 1 211 ? 1.970 -12.850 2.312 1.00 84.94 211 CYS A C 1
ATOM 1713 O O . CYS A 1 211 ? 0.818 -12.760 1.899 1.00 84.94 211 CYS A O 1
ATOM 1715 N N . HIS A 1 212 ? 2.923 -12.018 1.876 1.00 85.25 212 HIS A N 1
ATOM 1716 C CA . HIS A 1 212 ? 2.621 -11.001 0.868 1.00 85.25 212 HIS A CA 1
ATOM 1717 C C . HIS A 1 212 ? 2.242 -11.665 -0.461 1.00 85.25 212 HIS A C 1
ATOM 1719 O O . HIS A 1 212 ? 3.015 -12.464 -0.996 1.00 85.25 212 HIS A O 1
ATOM 1725 N N . ALA A 1 213 ? 1.060 -11.327 -0.982 1.00 90.62 213 ALA A N 1
ATOM 1726 C CA . ALA A 1 213 ? 0.552 -11.889 -2.226 1.00 90.62 213 ALA A CA 1
ATOM 1727 C C . ALA A 1 213 ? 1.560 -11.683 -3.368 1.00 90.62 213 ALA A C 1
ATOM 1729 O O . ALA A 1 213 ? 2.063 -10.580 -3.585 1.00 90.62 213 ALA A O 1
ATOM 1730 N N . SER A 1 214 ? 1.867 -12.764 -4.078 1.00 93.81 214 SER A N 1
ATOM 1731 C CA . SER A 1 214 ? 2.808 -12.796 -5.197 1.00 93.81 214 SER A CA 1
ATOM 1732 C C . SER A 1 214 ? 2.377 -13.862 -6.205 1.00 93.81 214 SER A C 1
ATOM 1734 O O . SER A 1 214 ? 1.690 -14.814 -5.839 1.00 93.81 214 SER A O 1
ATOM 1736 N N . ALA A 1 215 ? 2.775 -13.690 -7.464 1.00 96.31 215 ALA A N 1
ATOM 1737 C CA . ALA A 1 215 ? 2.609 -14.670 -8.537 1.00 96.31 215 ALA A CA 1
ATOM 1738 C C . ALA A 1 215 ? 3.995 -15.126 -9.014 1.00 96.31 215 ALA A C 1
ATOM 1740 O O . ALA A 1 215 ? 4.941 -14.333 -8.979 1.00 96.31 215 ALA A O 1
ATOM 1741 N N . TRP A 1 216 ? 4.124 -16.392 -9.414 1.00 96.25 216 TRP A N 1
ATOM 1742 C CA . TRP A 1 216 ? 5.417 -17.050 -9.610 1.00 96.25 216 TRP A CA 1
ATOM 1743 C C . TRP A 1 216 ? 5.468 -17.791 -10.946 1.00 96.25 216 TRP A C 1
ATOM 1745 O O . TRP A 1 216 ? 4.940 -18.886 -11.057 1.00 96.25 216 TRP A O 1
ATOM 1755 N N . ASP A 1 217 ? 6.188 -17.233 -11.921 1.00 95.31 217 ASP A N 1
ATOM 1756 C CA . ASP A 1 217 ? 6.575 -17.965 -13.133 1.00 95.31 217 ASP A CA 1
ATOM 1757 C C . ASP A 1 217 ? 7.848 -18.783 -12.852 1.00 95.31 217 ASP A C 1
ATOM 1759 O O . ASP A 1 217 ? 8.896 -18.226 -12.508 1.00 95.31 217 ASP A O 1
ATOM 1763 N N . PHE A 1 218 ? 7.774 -20.109 -12.998 1.00 96.38 218 PHE A N 1
ATOM 1764 C CA . PHE A 1 218 ? 8.917 -21.015 -12.823 1.00 96.38 218 PHE A CA 1
ATOM 1765 C C . PHE A 1 218 ? 9.770 -21.159 -14.096 1.00 96.38 218 PHE A C 1
ATOM 1767 O O . PHE A 1 218 ? 10.651 -22.021 -14.170 1.00 96.38 218 PHE A O 1
ATOM 1774 N N . TYR A 1 219 ? 9.529 -20.325 -15.109 1.00 94.75 219 TYR A N 1
ATOM 1775 C CA . TYR A 1 219 ? 10.286 -20.209 -16.357 1.00 94.75 219 TYR A CA 1
ATOM 1776 C C . TYR A 1 219 ? 10.339 -21.496 -17.195 1.00 94.75 219 TYR A C 1
ATOM 1778 O O . TYR A 1 219 ? 11.229 -21.677 -18.030 1.00 94.75 219 TYR A O 1
ATOM 1786 N N . ASN A 1 220 ? 9.369 -22.396 -17.014 1.00 95.38 220 ASN A N 1
ATOM 1787 C CA . ASN A 1 220 ? 9.260 -23.654 -17.761 1.00 95.38 220 ASN A CA 1
ATOM 1788 C C . ASN A 1 220 ? 8.040 -23.701 -18.707 1.00 95.38 220 ASN A C 1
ATOM 1790 O O . ASN A 1 220 ? 7.840 -24.706 -19.393 1.00 95.38 220 ASN A O 1
ATOM 1794 N N . ARG A 1 221 ? 7.253 -22.611 -18.763 1.00 89.94 221 ARG A N 1
ATOM 1795 C CA . ARG A 1 221 ? 6.024 -22.452 -19.569 1.00 89.94 221 ARG A CA 1
ATOM 1796 C C . ARG A 1 221 ? 4.894 -23.435 -19.232 1.00 89.94 221 ARG A C 1
ATOM 1798 O O . ARG A 1 221 ? 4.012 -23.654 -20.060 1.00 89.94 221 ARG A O 1
ATOM 1805 N N . LYS A 1 222 ? 4.944 -24.060 -18.058 1.00 90.25 222 LYS A N 1
ATOM 1806 C CA . LYS A 1 222 ? 3.940 -25.013 -17.563 1.00 90.25 222 LYS A CA 1
ATOM 1807 C C . LYS A 1 222 ? 3.456 -24.653 -16.163 1.00 90.25 222 LYS A C 1
ATOM 1809 O O . LYS A 1 222 ? 2.262 -24.714 -15.911 1.00 90.25 222 LYS A O 1
ATOM 1814 N N . ASP A 1 223 ? 4.399 -24.291 -15.303 1.00 90.44 223 ASP A N 1
ATOM 1815 C CA . ASP A 1 223 ? 4.219 -23.935 -13.902 1.00 90.44 223 ASP A CA 1
ATOM 1816 C C . ASP A 1 223 ? 4.403 -22.415 -13.786 1.00 90.44 223 ASP A C 1
ATOM 1818 O O . ASP A 1 223 ? 5.531 -21.913 -13.870 1.00 90.44 223 ASP A O 1
ATOM 1822 N N . PHE A 1 224 ? 3.282 -21.695 -13.753 1.00 78.62 224 PHE A N 1
ATOM 1823 C CA . PHE A 1 224 ? 3.188 -20.236 -13.682 1.00 78.62 224 PHE A CA 1
ATOM 1824 C C . PHE A 1 224 ? 1.933 -19.807 -12.915 1.00 78.62 224 PHE A C 1
ATOM 1826 O O . PHE A 1 224 ? 0.976 -20.616 -12.861 1.00 78.62 224 PHE A O 1
#

Foldseek 3Di:
DLVQLQPWWFADPVGDTHGVPPGLLCCLLAPLDPVSLVSSLVSSCVRRVVVCVVVVVVVQVVQQVVCVVVPANGNVRVVVCVVVDPCVVVVVVVVCVVCVVVVVVVQLLVLVLNCVRVHPVQGDSPDHHDQSNQNGSRNPHRVSCCVSRPPDNPDDDDDCVVVCVVVPPDLVNVVVVVQVVCVVVVHDGDAPVCVVPDPSDDDPPPDRDRPPDDDDDPVPVRHD

pLDDT: mean 95.88, std 3.92, range [78.62, 98.81]

Sequence (224 aa):
METKYSVAEVCKANGTCHPLDPDLQKIMAESRDYDELLFAWKGWRDSAGKVLRQDYKRYVELANKAATLNGHSDNGAFWRSLYETPTFEEDLESLWKELEPLYLNVHAYVRRALYKKYGPKYINLKGPIPAHLLGNMWAQTWSGIMDLAIPYPDATQVDATPFMVAQGWTPIKMFEESDKFFTSLGLLPMPQEFWEKSMLEKPSDGRQVVCHASAWDFYNRKDF

Organism: NCBI:txid144197